Protein AF-A0A1W1IIL0-F1 (afdb_monomer_lite)

Sequence (214 aa):
MEYSEGKLPPSYDVAENELPYQIKLALWQTAFGLQKVDGLSPSEYMVELAYENIEGKKGYDAIYREISDYHLKEHVDANTVEADIVSLRIAELLAEDHFLLSPSTLLGIHRHLFTDVFPEEIPVGKFRTVNITKNEPVLNGETVAVFGIQYLRKLGLHIDYSLFSEHVAFFRNALVLYYYQGEKQDKQYLKMFFENLLLGKQNVLSDEALRMKE

Secondary structure (DSSP, 8-state):
-----PPPPPP------PPPHHHHHHHHHHHHHHHGGGT----HHHHHHHHHHHTTS--HHHHHHHHHHHHHHHT--HHHHHHHHHHHHHHHHHHSS-----HHHHHHHHHHHHTTTS-TTS-TTS--SS-----S-SGGGHHHHHHHHHHHHHTT----SHHHHHHHHHHHHHHHHHHSSSS---THHHHHHHHHHHH-------GGGGSPP-

InterPro domains:
  IPR036597 Fido-like domain superfamily [G3DSA:1.10.3290.10] (60-140)
  IPR036597 Fido-like domain superfamily [SSF140931] (90-207)

Foldseek 3Di:
DDDPDDDDPDDDDPPPPQDALVLLVVQLCVLQVVLVVVPAGADPVLVVVSNCVSVVNDDLVVSVVVVVVVCVPVVDDLRNNLSSQLSSLSSVVSPDPDDDDDLQSVLVSQQSRCPVNDDPQDPRSDDDLFDDDDPDPPVPLVVVLVVVCVVVVVVVDDFDSVLCVVQSVLCVLLVVQQVDDDDDRPCVSVVLSVCCGPVVDDRDRDPVVSNDDD

Radius of gyration: 24.59 Å; chains: 1; bounding box: 48×71×72 Å

Structure (mmCIF, N/CA/C/O backbone):
data_AF-A0A1W1IIL0-F1
#
_entry.id   AF-A0A1W1IIL0-F1
#
loop_
_atom_site.group_PDB
_atom_site.id
_atom_site.type_symbol
_atom_site.label_atom_id
_atom_site.label_alt_id
_atom_site.label_comp_id
_atom_site.label_asym_id
_atom_site.label_entity_id
_atom_site.label_seq_id
_atom_site.pdbx_PDB_ins_code
_atom_site.Cartn_x
_atom_site.Cartn_y
_atom_site.Cartn_z
_atom_site.occupancy
_atom_site.B_iso_or_equiv
_atom_site.auth_seq_id
_atom_site.auth_comp_id
_atom_site.auth_asym_id
_atom_site.auth_atom_id
_atom_site.pdbx_PDB_model_num
ATOM 1 N N . MET A 1 1 ? -3.885 53.528 -35.352 1.00 43.19 1 MET A N 1
ATOM 2 C CA . MET A 1 1 ? -3.168 52.901 -34.226 1.00 43.19 1 MET A CA 1
ATOM 3 C C . MET A 1 1 ? -2.703 51.556 -34.735 1.00 43.19 1 MET A C 1
ATOM 5 O O . MET A 1 1 ? -3.535 50.684 -34.940 1.00 43.19 1 MET A O 1
ATOM 9 N N . GLU A 1 2 ? -1.428 51.457 -35.099 1.00 38.38 2 GLU A N 1
ATOM 10 C CA . GLU A 1 2 ? -0.829 50.208 -35.574 1.00 38.38 2 GLU A CA 1
ATOM 11 C C . GLU A 1 2 ? -0.555 49.305 -34.373 1.00 38.38 2 GLU A C 1
ATOM 13 O O . GLU A 1 2 ? 0.057 49.731 -33.392 1.00 38.38 2 GLU A O 1
ATOM 18 N N . TYR A 1 3 ? -1.059 48.076 -34.432 1.00 40.44 3 TYR A N 1
ATOM 19 C CA . TYR A 1 3 ? -0.762 47.048 -33.446 1.00 40.44 3 TYR A CA 1
ATOM 20 C C . TYR A 1 3 ? 0.657 46.544 -33.710 1.00 40.44 3 TYR A C 1
ATOM 22 O O . TYR A 1 3 ? 0.926 45.971 -34.763 1.00 40.44 3 TYR A O 1
ATOM 30 N N . SER A 1 4 ? 1.564 46.795 -32.765 1.00 51.84 4 SER A N 1
ATOM 31 C CA . SER A 1 4 ? 2.922 46.253 -32.786 1.00 51.84 4 SER A CA 1
ATOM 32 C C . SER A 1 4 ? 2.874 44.728 -32.808 1.00 51.84 4 SER A C 1
ATOM 34 O O . SER A 1 4 ? 2.156 44.135 -31.998 1.00 51.84 4 SER A O 1
ATOM 36 N N . GLU A 1 5 ? 3.653 44.121 -33.702 1.00 50.88 5 GLU A N 1
ATOM 37 C CA . GLU A 1 5 ? 3.835 42.674 -33.829 1.00 50.88 5 GLU A CA 1
ATOM 38 C C . GLU A 1 5 ? 3.987 42.012 -32.452 1.00 50.88 5 GLU A C 1
ATOM 40 O O . GLU A 1 5 ? 4.890 42.326 -31.670 1.00 50.88 5 GLU A O 1
ATOM 45 N N . GLY A 1 6 ? 3.039 41.129 -32.132 1.00 48.72 6 GLY A N 1
ATOM 46 C CA . GLY A 1 6 ? 3.008 40.403 -30.873 1.00 48.72 6 GLY A CA 1
ATOM 47 C C . GLY A 1 6 ? 4.246 39.527 -30.751 1.00 48.72 6 GLY A C 1
ATOM 48 O O . GLY A 1 6 ? 4.433 38.596 -31.532 1.00 48.72 6 GLY A O 1
ATOM 49 N N . LYS A 1 7 ? 5.089 39.809 -29.754 1.00 56.72 7 LYS A N 1
ATOM 50 C CA . LYS A 1 7 ? 6.124 38.869 -29.325 1.00 56.72 7 LYS A CA 1
ATOM 51 C C . LYS A 1 7 ? 5.436 37.553 -28.962 1.00 56.72 7 LYS A C 1
ATOM 53 O O . LYS A 1 7 ? 4.599 37.534 -28.061 1.00 56.72 7 LYS A O 1
ATOM 58 N N . LEU A 1 8 ? 5.777 36.481 -29.676 1.00 51.88 8 LEU A N 1
ATOM 59 C CA . LEU A 1 8 ? 5.387 35.123 -29.305 1.00 51.88 8 LEU A CA 1
ATOM 60 C C . LEU A 1 8 ? 5.784 34.872 -27.837 1.00 51.88 8 LEU A C 1
ATOM 62 O O . LEU A 1 8 ? 6.853 35.337 -27.420 1.00 51.88 8 LEU A O 1
ATOM 66 N N . PRO A 1 9 ? 4.943 34.187 -27.041 1.00 59.69 9 PRO A N 1
ATOM 67 C CA . PRO A 1 9 ? 5.313 33.824 -25.681 1.00 59.69 9 PRO A CA 1
ATOM 68 C C . PRO A 1 9 ? 6.603 32.988 -25.705 1.00 59.69 9 PRO A C 1
ATOM 70 O O . PRO A 1 9 ? 6.833 32.250 -26.668 1.00 59.69 9 PRO A O 1
ATOM 73 N N . PRO A 1 10 ? 7.469 33.118 -24.685 1.00 63.44 10 PRO A N 1
ATOM 74 C CA . PRO A 1 10 ? 8.699 32.342 -24.619 1.00 63.44 10 PRO A CA 1
ATOM 75 C C . PRO A 1 10 ? 8.393 30.840 -24.672 1.00 63.44 10 PRO A C 1
ATOM 77 O O . PRO A 1 10 ? 7.473 30.362 -24.010 1.00 63.44 10 PRO A O 1
ATOM 80 N N . SER A 1 11 ? 9.173 30.115 -25.474 1.00 47.12 11 SER A N 1
ATOM 81 C CA . SER A 1 11 ? 9.193 28.652 -25.462 1.00 47.12 11 SER A CA 1
ATOM 82 C C . SER A 1 11 ? 9.906 28.192 -24.196 1.00 47.12 11 SER A C 1
ATOM 84 O O . SER A 1 11 ? 11.007 28.666 -23.912 1.00 47.12 11 SER A O 1
ATOM 86 N N . TYR A 1 12 ? 9.279 27.294 -23.444 1.00 58.53 12 TYR A N 1
ATOM 87 C CA . TYR A 1 12 ? 9.875 26.663 -22.273 1.00 58.53 12 TYR A CA 1
ATOM 88 C C . TYR A 1 12 ? 10.171 25.208 -22.612 1.00 58.53 12 TYR A C 1
ATOM 90 O O . TYR A 1 12 ? 9.249 24.449 -22.905 1.00 58.53 12 TYR A O 1
ATOM 98 N N . ASP A 1 13 ? 11.441 24.827 -22.540 1.00 45.03 13 ASP A N 1
ATOM 99 C CA . ASP A 1 13 ? 11.825 23.422 -22.546 1.00 45.03 13 ASP A CA 1
ATOM 100 C C . ASP A 1 13 ? 11.613 22.883 -21.128 1.00 45.03 13 ASP A C 1
ATOM 102 O O . ASP A 1 13 ? 12.311 23.270 -20.186 1.00 45.03 13 ASP A O 1
ATOM 106 N N . VAL A 1 14 ? 10.605 22.026 -20.951 1.00 46.97 14 VAL A N 1
ATOM 107 C CA . VAL A 1 14 ? 10.472 21.234 -19.727 1.00 46.97 14 VAL A CA 1
ATOM 108 C C . VAL A 1 14 ? 11.560 20.174 -19.803 1.00 46.97 14 VAL A C 1
ATOM 110 O O . VAL A 1 14 ? 11.457 19.235 -20.587 1.00 46.97 14 VAL A O 1
ATOM 113 N N . ALA A 1 15 ? 12.633 20.346 -19.035 1.00 44.31 15 ALA A N 1
ATOM 114 C CA . ALA A 1 15 ? 13.590 19.271 -18.843 1.00 44.31 15 ALA A CA 1
ATOM 115 C C . ALA A 1 15 ? 12.845 18.106 -18.176 1.00 44.31 15 ALA A C 1
ATOM 117 O O . ALA A 1 15 ? 12.430 18.225 -17.022 1.00 44.31 15 ALA A O 1
ATOM 118 N N . GLU A 1 16 ? 12.658 16.996 -18.893 1.00 50.59 16 GLU A N 1
ATOM 119 C CA . GLU A 1 16 ? 12.421 15.697 -18.264 1.00 50.59 16 GLU A CA 1
ATOM 120 C C . GLU A 1 16 ? 13.664 15.398 -17.423 1.00 50.59 16 GLU A C 1
ATOM 122 O O . GLU A 1 16 ? 14.662 14.863 -17.904 1.00 50.59 16 GLU A O 1
ATOM 127 N N . ASN A 1 17 ? 13.662 15.850 -16.169 1.00 56.44 17 ASN A N 1
ATOM 128 C CA . ASN A 1 17 ? 14.699 15.491 -15.218 1.00 56.44 17 ASN A CA 1
ATOM 129 C C . ASN A 1 17 ? 14.495 14.018 -14.871 1.00 56.44 17 ASN A C 1
ATOM 131 O O . ASN A 1 17 ? 13.803 13.679 -13.913 1.00 56.44 17 ASN A O 1
ATOM 135 N N . GLU A 1 18 ? 15.082 13.131 -15.670 1.00 73.75 18 GLU A N 1
ATOM 136 C CA . GLU A 1 18 ? 15.181 11.731 -15.295 1.00 73.75 18 GLU A CA 1
ATOM 137 C C . GLU A 1 18 ? 15.910 11.608 -13.953 1.00 73.75 18 GLU A C 1
ATOM 139 O O . GLU A 1 18 ? 17.022 12.114 -13.768 1.00 73.75 18 GLU A O 1
ATOM 144 N N . LEU A 1 19 ? 15.277 10.911 -13.007 1.00 84.75 19 LEU A N 1
ATOM 145 C CA . LEU A 1 19 ? 15.870 10.657 -11.701 1.00 84.75 19 LEU A CA 1
ATOM 146 C C . LEU A 1 19 ? 17.212 9.912 -11.852 1.00 84.75 19 LEU A C 1
ATOM 148 O O . LEU A 1 19 ? 17.313 8.979 -12.655 1.00 84.75 19 LEU A O 1
ATOM 152 N N . PRO A 1 20 ? 18.241 10.249 -11.053 1.00 91.06 20 PRO A N 1
ATOM 153 C CA . PRO A 1 20 ? 19.511 9.533 -11.081 1.00 91.06 20 PRO A CA 1
ATOM 154 C C . PRO A 1 20 ? 19.347 8.038 -10.776 1.00 91.06 20 PRO A C 1
ATOM 156 O O . PRO A 1 20 ? 18.515 7.657 -9.951 1.00 91.06 20 PRO A O 1
ATOM 159 N N . TYR A 1 21 ? 20.224 7.201 -11.342 1.00 93.44 21 TYR A N 1
ATOM 160 C CA . TYR A 1 21 ? 20.245 5.741 -11.137 1.00 93.44 21 TYR A CA 1
ATOM 161 C C . TYR A 1 21 ? 20.082 5.334 -9.663 1.00 93.44 21 TYR A C 1
ATOM 163 O O . TYR A 1 21 ? 19.265 4.482 -9.332 1.00 93.44 21 TYR A O 1
ATOM 171 N N . GLN A 1 22 ? 20.842 5.962 -8.756 1.00 91.12 22 GLN A N 1
ATOM 172 C CA . GLN A 1 22 ? 20.814 5.622 -7.327 1.00 91.12 22 GLN A CA 1
ATOM 173 C C . GLN A 1 22 ? 19.466 5.941 -6.671 1.00 91.12 22 GLN A C 1
ATOM 175 O O . GLN A 1 22 ? 19.048 5.228 -5.762 1.00 91.12 22 GLN A O 1
ATOM 180 N N . ILE A 1 23 ? 18.775 6.981 -7.148 1.00 89.88 23 ILE A N 1
ATOM 181 C CA . ILE A 1 23 ? 17.431 7.317 -6.679 1.00 89.88 23 ILE A CA 1
ATOM 182 C C . ILE A 1 23 ? 16.452 6.261 -7.180 1.00 89.88 23 ILE A C 1
ATOM 184 O O . ILE A 1 23 ? 15.803 5.629 -6.355 1.00 89.88 23 ILE A O 1
ATOM 188 N N . LYS A 1 24 ? 16.424 5.975 -8.489 1.00 93.44 24 LYS A N 1
ATOM 189 C CA . LYS A 1 24 ? 15.558 4.927 -9.062 1.00 93.44 24 LYS A CA 1
ATOM 190 C C . LYS A 1 24 ? 15.770 3.570 -8.373 1.00 93.44 24 LYS A C 1
ATOM 192 O O . LYS A 1 24 ? 14.802 2.907 -8.014 1.00 93.44 24 LYS A O 1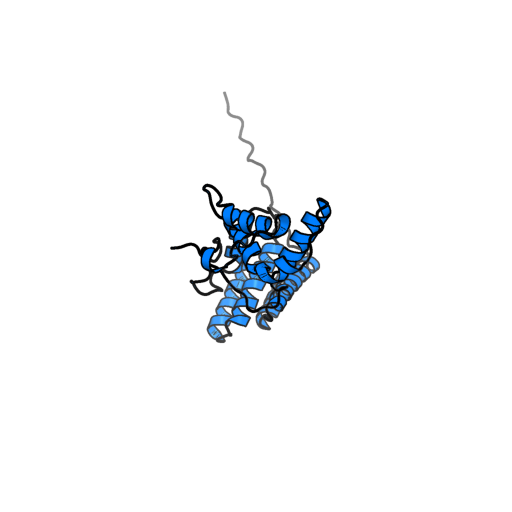
ATOM 197 N N . LEU A 1 25 ? 17.023 3.186 -8.109 1.00 92.19 25 LEU A N 1
ATOM 198 C CA . LEU A 1 25 ? 17.354 1.962 -7.373 1.00 92.19 25 LEU A CA 1
ATOM 199 C C . LEU A 1 25 ? 16.731 1.950 -5.970 1.00 92.19 25 LEU A C 1
ATOM 201 O O . LEU A 1 25 ? 16.130 0.951 -5.579 1.00 92.19 25 LEU A O 1
ATOM 205 N N . ALA A 1 26 ? 16.845 3.052 -5.225 1.00 88.06 26 ALA A N 1
ATOM 206 C CA . ALA A 1 26 ? 16.255 3.170 -3.895 1.00 88.06 26 ALA A CA 1
ATOM 207 C C . ALA A 1 26 ? 14.718 3.101 -3.931 1.00 88.06 26 ALA A C 1
ATOM 209 O O . ALA A 1 26 ? 14.118 2.474 -3.054 1.00 88.06 26 ALA A O 1
ATOM 210 N N . LEU A 1 27 ? 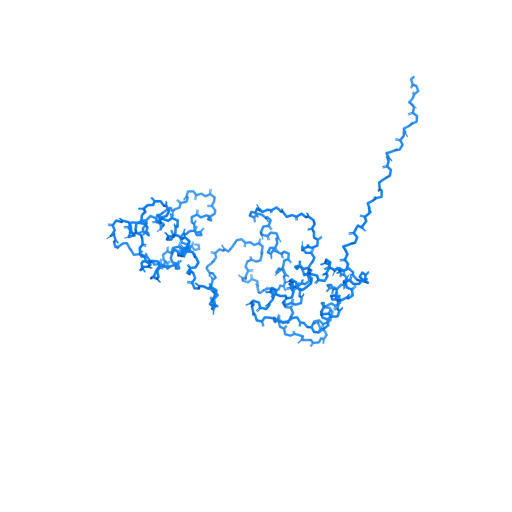14.080 3.690 -4.951 1.00 93.12 27 LEU A N 1
ATOM 211 C CA . LEU A 1 27 ? 12.627 3.626 -5.137 1.00 93.12 27 LEU A CA 1
ATOM 212 C C . LEU A 1 27 ? 12.152 2.182 -5.333 1.00 93.12 27 LEU A C 1
ATOM 214 O O . LEU A 1 27 ? 11.283 1.716 -4.598 1.00 93.12 27 LEU A O 1
ATOM 218 N N . TRP A 1 28 ? 12.781 1.442 -6.248 1.00 97.25 28 TRP A N 1
ATOM 219 C CA . TRP A 1 28 ? 12.452 0.039 -6.510 1.00 97.25 28 TRP A CA 1
ATOM 220 C C . TRP A 1 28 ? 12.736 -0.878 -5.320 1.00 97.25 28 TRP A C 1
ATOM 222 O O . TRP A 1 28 ? 11.912 -1.723 -4.976 1.00 97.25 28 TRP A O 1
ATOM 232 N N . GLN A 1 29 ? 13.862 -0.686 -4.629 1.00 92.69 29 GLN A N 1
ATOM 233 C CA . GLN A 1 29 ? 14.163 -1.436 -3.406 1.00 92.69 29 GLN A CA 1
ATOM 234 C C . GLN A 1 29 ? 13.127 -1.184 -2.309 1.00 92.69 29 GLN A C 1
ATOM 236 O O . GLN A 1 29 ? 12.743 -2.118 -1.604 1.00 92.69 29 GLN A O 1
ATOM 241 N N . THR A 1 30 ? 12.657 0.058 -2.181 1.00 86.81 30 THR A N 1
ATOM 242 C CA . THR A 1 30 ? 11.588 0.417 -1.243 1.00 86.81 30 THR A CA 1
ATOM 243 C C . THR A 1 30 ? 10.280 -0.263 -1.637 1.00 86.81 30 THR A C 1
ATOM 245 O O . THR A 1 30 ? 9.652 -0.901 -0.794 1.00 86.81 30 THR A O 1
ATOM 248 N N . ALA A 1 31 ? 9.905 -0.196 -2.915 1.00 93.00 31 ALA A N 1
ATOM 249 C CA . ALA A 1 31 ? 8.693 -0.812 -3.440 1.00 93.00 31 ALA A CA 1
ATOM 250 C C . ALA A 1 31 ? 8.643 -2.328 -3.193 1.00 93.00 31 ALA A C 1
ATOM 252 O O . ALA A 1 31 ? 7.681 -2.824 -2.605 1.00 93.00 31 ALA A O 1
ATOM 253 N N . PHE A 1 32 ? 9.718 -3.044 -3.539 1.00 94.00 32 PHE A N 1
ATOM 254 C CA . PHE A 1 32 ? 9.853 -4.480 -3.284 1.00 94.00 32 PHE A CA 1
ATOM 255 C C . PHE A 1 32 ? 9.930 -4.807 -1.790 1.00 94.00 32 PHE A C 1
ATOM 257 O O . PHE A 1 32 ? 9.394 -5.817 -1.337 1.00 94.00 32 PHE A O 1
ATOM 264 N N . GLY A 1 33 ? 10.600 -3.964 -1.002 1.00 85.06 33 GLY A N 1
ATOM 265 C CA . GLY A 1 33 ? 10.704 -4.128 0.444 1.00 85.06 33 GLY A CA 1
ATOM 266 C C . GLY A 1 33 ? 9.350 -4.050 1.147 1.00 85.06 33 GLY A C 1
ATOM 267 O O . GLY A 1 33 ? 9.111 -4.822 2.073 1.00 85.06 33 GLY A O 1
ATOM 268 N N . LEU A 1 34 ? 8.455 -3.172 0.684 1.00 85.19 34 LEU A N 1
ATOM 269 C CA . LEU A 1 34 ? 7.111 -3.024 1.244 1.00 85.19 34 LEU A CA 1
ATOM 270 C C . LEU A 1 34 ? 6.234 -4.263 1.016 1.00 85.19 34 LEU A C 1
ATOM 272 O O . LEU A 1 34 ? 5.459 -4.597 1.904 1.00 85.19 34 LEU A O 1
ATOM 276 N N . GLN A 1 35 ? 6.419 -5.006 -0.081 1.00 89.19 35 GLN A N 1
ATOM 277 C CA . GLN A 1 35 ? 5.659 -6.244 -0.333 1.00 89.19 35 GLN A CA 1
ATOM 278 C C . GLN A 1 35 ? 5.986 -7.354 0.674 1.00 89.19 35 GLN A C 1
ATOM 280 O O . GLN A 1 35 ? 5.131 -8.153 1.051 1.00 89.19 35 GLN A O 1
ATOM 285 N N . LYS A 1 36 ? 7.226 -7.376 1.178 1.00 83.81 36 LYS A N 1
ATOM 286 C CA . LYS A 1 36 ? 7.677 -8.384 2.151 1.00 83.81 36 LYS A CA 1
ATOM 287 C C . LYS A 1 36 ? 6.939 -8.298 3.485 1.00 83.81 36 LYS A C 1
ATOM 289 O O . LYS A 1 36 ? 6.952 -9.277 4.227 1.00 83.81 36 LYS A O 1
ATOM 294 N N . VAL A 1 37 ? 6.317 -7.156 3.795 1.00 75.38 37 VAL A N 1
ATOM 295 C CA . VAL A 1 37 ? 5.480 -6.983 4.995 1.00 75.38 37 VAL A CA 1
ATOM 296 C C . VAL A 1 37 ? 4.312 -7.967 4.981 1.00 75.38 37 VAL A C 1
ATOM 298 O O . VAL A 1 37 ? 3.999 -8.543 6.019 1.00 75.38 37 VAL A O 1
ATOM 301 N N . ASP A 1 38 ? 3.753 -8.223 3.799 1.00 74.75 38 ASP A N 1
ATOM 302 C CA . ASP A 1 38 ? 2.652 -9.160 3.577 1.00 74.75 38 ASP A CA 1
ATOM 303 C C . ASP A 1 38 ? 3.149 -10.565 3.177 1.00 74.75 38 ASP A C 1
ATOM 305 O O . ASP A 1 38 ? 2.375 -11.435 2.787 1.00 74.75 38 ASP A O 1
ATOM 309 N N . GLY A 1 39 ? 4.462 -10.814 3.270 1.00 87.50 39 GLY A N 1
ATOM 310 C CA . GLY A 1 39 ? 5.082 -12.070 2.839 1.00 87.50 39 GLY A CA 1
ATOM 311 C C . GLY A 1 39 ? 5.071 -12.280 1.321 1.00 87.50 39 GLY A C 1
ATOM 312 O O . GLY A 1 39 ? 5.355 -13.385 0.861 1.00 87.50 39 GLY A O 1
ATOM 313 N N . LEU A 1 40 ? 4.764 -11.237 0.548 1.00 92.25 40 LEU A N 1
ATOM 314 C CA . LEU A 1 40 ? 4.697 -11.287 -0.906 1.00 92.25 40 LEU A CA 1
ATOM 315 C C . LEU A 1 40 ? 6.088 -11.101 -1.525 1.00 92.25 40 LEU A C 1
ATOM 317 O O . LEU A 1 40 ? 6.986 -10.487 -0.938 1.00 92.25 40 LEU A O 1
ATOM 321 N N . SER A 1 41 ? 6.283 -11.655 -2.719 1.00 94.44 41 SER A N 1
ATOM 322 C CA . SER A 1 41 ? 7.526 -11.527 -3.483 1.00 94.44 41 SER A CA 1
ATOM 323 C C . SER A 1 41 ? 7.217 -11.278 -4.962 1.00 94.44 41 SER A C 1
ATOM 325 O O . SER A 1 41 ? 6.436 -12.041 -5.538 1.00 94.44 41 SER A O 1
ATOM 327 N N . PRO A 1 42 ? 7.822 -10.240 -5.568 1.00 97.19 42 PRO A N 1
ATOM 328 C CA . PRO A 1 42 ? 7.746 -10.010 -7.007 1.00 97.19 42 PRO A CA 1
ATOM 329 C C . PRO A 1 42 ? 8.343 -11.171 -7.809 1.00 97.19 42 PRO A C 1
ATOM 331 O O . PRO A 1 42 ? 9.196 -11.912 -7.308 1.00 97.19 42 PRO A O 1
ATOM 334 N N . SER A 1 43 ? 7.934 -11.291 -9.068 1.00 97.94 43 SER A N 1
ATOM 335 C CA . SER A 1 43 ? 8.511 -12.222 -10.032 1.00 97.94 43 SER A CA 1
ATOM 336 C C . SER A 1 43 ? 9.940 -11.826 -10.414 1.00 97.94 43 SER A C 1
ATOM 338 O O . SER A 1 43 ? 10.330 -10.657 -10.355 1.00 97.94 43 SER A O 1
ATOM 340 N N . GLU A 1 44 ? 10.737 -12.802 -10.860 1.00 97.81 44 GLU A N 1
ATOM 341 C CA . GLU A 1 44 ? 12.078 -12.528 -11.398 1.00 97.81 44 GLU A CA 1
ATOM 342 C C . GLU A 1 44 ? 12.009 -11.572 -12.598 1.00 97.81 44 GLU A C 1
ATOM 344 O O . GLU A 1 44 ? 12.818 -10.653 -12.704 1.00 97.81 44 GLU A O 1
ATOM 349 N N . TYR A 1 45 ? 10.982 -11.716 -13.441 1.00 98.38 45 TYR A N 1
ATOM 350 C CA . TYR A 1 45 ? 10.774 -10.839 -14.591 1.00 98.38 45 TYR A CA 1
ATOM 351 C C . TYR A 1 45 ? 10.486 -9.389 -14.178 1.00 98.38 45 TYR A C 1
ATOM 353 O O . TYR A 1 45 ? 11.028 -8.454 -14.765 1.00 98.38 45 TYR A O 1
ATOM 361 N N . MET A 1 46 ? 9.715 -9.171 -13.110 1.00 98.50 46 MET A N 1
ATOM 362 C CA . MET A 1 46 ? 9.501 -7.827 -12.577 1.00 98.50 46 MET A CA 1
ATOM 363 C C . MET A 1 46 ? 10.797 -7.189 -12.056 1.00 98.50 46 MET A C 1
ATOM 365 O O . MET A 1 46 ? 11.007 -5.984 -12.213 1.00 98.50 46 MET A O 1
ATOM 369 N N . VAL A 1 47 ? 11.693 -7.986 -11.466 1.00 98.44 47 VAL A N 1
ATOM 370 C CA . VAL A 1 47 ? 13.020 -7.513 -11.042 1.00 98.44 47 VAL A CA 1
ATOM 371 C C . VAL A 1 47 ? 13.856 -7.085 -12.252 1.00 98.44 47 VAL A C 1
ATOM 373 O O . VAL A 1 47 ? 14.496 -6.034 -12.200 1.00 98.44 47 VAL A O 1
ATOM 376 N N . GLU A 1 48 ? 13.823 -7.836 -13.354 1.00 98.50 48 GLU A N 1
ATOM 377 C CA . GLU A 1 48 ? 14.492 -7.457 -14.607 1.00 98.50 48 GLU A CA 1
ATOM 378 C C . GLU A 1 48 ? 13.943 -6.138 -15.171 1.00 98.50 48 GLU A C 1
ATOM 380 O O . GLU A 1 48 ? 14.713 -5.214 -15.446 1.00 98.50 48 GLU A O 1
ATOM 385 N N . LEU A 1 49 ? 12.615 -6.005 -15.259 1.00 98.56 49 LEU A N 1
ATOM 386 C CA . LEU A 1 49 ? 11.954 -4.783 -15.726 1.00 98.56 49 LEU A CA 1
ATOM 387 C C . LEU A 1 49 ? 12.292 -3.568 -14.846 1.00 98.56 49 LEU A C 1
ATOM 389 O O . LEU A 1 49 ? 12.500 -2.465 -15.358 1.00 98.56 49 LEU A O 1
ATOM 393 N N . ALA A 1 50 ? 12.409 -3.757 -13.529 1.00 98.19 50 ALA A N 1
ATOM 394 C CA . ALA A 1 50 ? 12.852 -2.708 -12.617 1.00 98.19 50 ALA A CA 1
ATOM 395 C C . ALA A 1 50 ? 14.284 -2.244 -12.925 1.00 98.19 50 ALA A C 1
ATOM 397 O O . ALA A 1 50 ? 14.537 -1.040 -12.961 1.00 98.19 50 ALA A O 1
ATOM 398 N N . TYR A 1 51 ? 15.219 -3.156 -13.213 1.00 98.31 51 TYR A N 1
ATOM 399 C CA . TYR A 1 51 ? 16.574 -2.771 -13.629 1.00 98.31 51 TYR A CA 1
ATOM 400 C C . TYR A 1 51 ? 16.581 -1.996 -14.948 1.00 98.31 51 TYR A C 1
ATOM 402 O O . TYR A 1 51 ? 17.287 -0.993 -15.058 1.00 98.31 51 TYR A O 1
ATOM 410 N N . GLU A 1 52 ? 15.746 -2.374 -15.914 1.00 97.94 52 GLU A N 1
ATOM 411 C CA . GLU A 1 52 ? 15.603 -1.614 -17.159 1.00 97.94 52 GLU A CA 1
ATOM 412 C C . GLU A 1 52 ? 15.046 -0.200 -16.922 1.00 97.94 52 GLU A C 1
ATOM 414 O O . GLU A 1 52 ? 15.481 0.749 -17.579 1.00 97.94 52 GLU A O 1
ATOM 419 N N . ASN A 1 53 ? 14.146 -0.013 -15.951 1.00 97.44 53 ASN A N 1
ATOM 420 C CA . ASN A 1 53 ? 13.713 1.323 -15.532 1.00 97.44 53 ASN A CA 1
ATOM 421 C C . ASN A 1 53 ? 14.835 2.132 -14.877 1.00 97.44 53 ASN A C 1
ATOM 423 O O . ASN A 1 53 ? 15.037 3.304 -15.213 1.00 97.44 53 ASN A O 1
ATOM 427 N N . ILE A 1 54 ? 15.577 1.508 -13.960 1.00 96.75 54 ILE A N 1
ATOM 428 C CA . ILE A 1 54 ? 16.691 2.132 -13.235 1.00 96.75 54 ILE A CA 1
ATOM 429 C C . ILE A 1 54 ? 17.766 2.621 -14.220 1.00 96.75 54 ILE A C 1
ATOM 431 O O . ILE A 1 54 ? 18.327 3.703 -14.040 1.00 96.75 54 ILE A O 1
ATOM 435 N N . GLU A 1 55 ? 18.006 1.866 -15.290 1.00 96.25 55 GLU A N 1
ATOM 436 C CA . GLU A 1 55 ? 18.933 2.209 -16.373 1.00 96.25 55 GLU A CA 1
ATOM 437 C C . GLU A 1 55 ? 18.369 3.220 -17.390 1.00 96.25 55 GLU A C 1
ATOM 439 O O . GLU A 1 55 ? 19.084 3.611 -18.310 1.00 96.25 55 GLU A O 1
ATOM 444 N N . GLY A 1 56 ? 17.110 3.649 -17.247 1.00 93.94 56 GLY A N 1
ATOM 445 C CA . GLY A 1 56 ? 16.453 4.586 -18.169 1.00 93.94 56 GLY A CA 1
ATOM 446 C C . GLY A 1 56 ? 16.035 3.963 -19.505 1.00 93.94 56 GLY A C 1
ATOM 447 O O . GLY A 1 56 ? 15.708 4.675 -20.447 1.00 93.94 56 GLY A O 1
ATOM 448 N N . LYS A 1 57 ? 16.032 2.630 -19.619 1.00 95.81 57 LYS A N 1
ATOM 449 C CA . LYS A 1 57 ? 15.630 1.918 -20.843 1.00 95.81 57 LYS A CA 1
ATOM 450 C C . LYS A 1 57 ? 14.113 1.824 -20.996 1.00 95.81 57 LYS A C 1
ATOM 452 O O . LYS A 1 57 ? 13.627 1.717 -22.120 1.00 95.81 57 LYS A O 1
ATOM 457 N N . LYS A 1 58 ? 13.370 1.837 -19.882 1.00 94.69 58 LYS A N 1
ATOM 458 C CA . LYS A 1 58 ? 11.905 1.706 -19.866 1.00 94.69 58 LYS A CA 1
ATOM 459 C C . LYS A 1 58 ? 11.232 2.648 -18.875 1.00 94.69 58 LYS A C 1
ATOM 461 O O . LYS A 1 58 ? 11.658 2.780 -17.731 1.00 94.69 58 LYS A O 1
ATOM 466 N N . GLY A 1 59 ? 10.126 3.250 -19.305 1.00 95.62 59 GLY A N 1
ATOM 467 C CA . GLY A 1 59 ? 9.193 3.956 -18.424 1.00 95.62 59 GLY A CA 1
ATOM 468 C C . GLY A 1 59 ? 8.192 3.007 -17.756 1.00 95.62 59 GLY A C 1
ATOM 469 O O . GLY A 1 59 ? 8.011 1.871 -18.202 1.00 95.62 59 GLY A O 1
ATOM 470 N N . TYR A 1 60 ? 7.508 3.491 -16.718 1.00 96.19 60 TYR A N 1
ATOM 471 C CA . TYR A 1 60 ? 6.534 2.712 -15.944 1.00 96.19 60 TYR A CA 1
ATOM 472 C C . TYR A 1 60 ? 5.388 2.153 -16.805 1.00 96.19 60 TYR A C 1
ATOM 474 O O . TYR A 1 60 ? 5.066 0.972 -16.694 1.00 96.19 60 TYR A O 1
ATOM 482 N N . ASP A 1 61 ? 4.868 2.933 -17.758 1.00 96.12 61 ASP A N 1
ATOM 483 C CA . ASP A 1 61 ? 3.829 2.489 -18.702 1.00 96.12 61 ASP A CA 1
ATOM 484 C C . ASP A 1 61 ? 4.244 1.287 -19.563 1.00 96.12 61 ASP A C 1
ATOM 486 O O . ASP A 1 61 ? 3.424 0.430 -19.899 1.00 96.12 61 ASP A O 1
ATOM 490 N N . ALA A 1 62 ? 5.512 1.242 -19.985 1.00 97.31 62 ALA A N 1
ATOM 491 C CA . ALA A 1 62 ? 6.027 0.131 -20.783 1.00 97.31 62 ALA A CA 1
ATOM 492 C C . ALA A 1 62 ? 6.121 -1.137 -19.935 1.00 97.31 62 ALA A C 1
ATOM 494 O O . ALA A 1 62 ? 5.677 -2.199 -20.366 1.00 97.31 62 ALA A O 1
ATOM 495 N N . ILE A 1 63 ? 6.608 -0.989 -18.704 1.00 98.19 63 ILE A N 1
ATOM 496 C CA . ILE A 1 63 ? 6.704 -2.074 -17.731 1.00 98.19 63 ILE A CA 1
ATOM 497 C C . ILE A 1 63 ? 5.323 -2.620 -17.391 1.00 98.19 63 ILE A C 1
ATOM 499 O O . ILE A 1 63 ? 5.148 -3.832 -17.413 1.00 98.19 63 ILE A O 1
ATOM 503 N N . TYR A 1 64 ? 4.330 -1.754 -17.166 1.00 97.56 64 TYR A N 1
ATOM 504 C CA . TYR A 1 64 ? 2.954 -2.173 -16.893 1.00 97.56 64 TYR A CA 1
ATOM 505 C C . TYR A 1 64 ? 2.392 -3.074 -17.999 1.00 97.56 64 TYR A C 1
ATOM 507 O O . TYR A 1 64 ? 1.794 -4.111 -17.714 1.00 97.56 64 TYR A O 1
ATOM 515 N N . ARG A 1 65 ? 2.600 -2.707 -19.269 1.00 97.50 65 ARG A N 1
ATOM 516 C CA . ARG A 1 65 ? 2.142 -3.521 -20.405 1.00 97.50 65 ARG A CA 1
ATOM 517 C C . ARG A 1 65 ? 2.840 -4.876 -20.448 1.00 97.50 65 ARG A C 1
ATOM 519 O O . ARG A 1 65 ? 2.175 -5.896 -20.579 1.00 97.50 65 ARG A O 1
ATOM 526 N N . GLU A 1 66 ? 4.162 -4.885 -20.315 1.00 98.12 66 GLU A N 1
ATOM 527 C CA . GLU A 1 66 ? 4.951 -6.116 -20.396 1.00 98.12 66 GLU A CA 1
ATOM 528 C C . GLU A 1 66 ? 4.669 -7.075 -19.242 1.00 98.12 66 GLU A C 1
ATOM 530 O O . GLU A 1 66 ? 4.494 -8.272 -19.474 1.00 98.12 66 GLU A O 1
ATOM 535 N N . ILE A 1 67 ? 4.560 -6.559 -18.016 1.00 97.69 67 ILE A N 1
ATOM 536 C CA . ILE A 1 67 ? 4.268 -7.395 -16.854 1.00 97.69 67 ILE A CA 1
ATOM 537 C C . ILE A 1 67 ? 2.839 -7.951 -16.915 1.00 97.69 67 ILE A C 1
ATOM 539 O O . ILE A 1 67 ? 2.631 -9.124 -16.620 1.00 97.69 67 ILE A O 1
ATOM 543 N N . SER A 1 68 ? 1.876 -7.164 -17.409 1.00 95.25 68 SER A N 1
ATOM 544 C CA . SER A 1 68 ? 0.498 -7.629 -17.620 1.00 95.25 68 SER A CA 1
ATOM 545 C C . SER A 1 68 ? 0.428 -8.732 -18.682 1.00 95.25 68 SER A C 1
ATOM 547 O O . SER A 1 68 ? -0.231 -9.753 -18.484 1.00 95.25 68 SER A O 1
ATOM 549 N N . ASP A 1 69 ? 1.144 -8.567 -19.799 1.00 96.44 69 ASP A N 1
ATOM 550 C CA . ASP A 1 69 ? 1.247 -9.590 -20.844 1.00 96.44 69 ASP A CA 1
ATOM 551 C C . ASP A 1 69 ? 1.900 -10.877 -20.322 1.00 96.44 69 ASP A C 1
ATOM 553 O O . ASP A 1 69 ? 1.501 -11.978 -20.711 1.00 96.44 69 ASP A O 1
ATOM 557 N N . TYR A 1 70 ? 2.908 -10.749 -19.459 1.00 97.00 70 TYR A N 1
ATOM 558 C CA . TYR A 1 70 ? 3.566 -11.869 -18.793 1.00 97.00 70 TYR A CA 1
ATOM 559 C C . TYR A 1 70 ? 2.607 -12.618 -17.862 1.00 97.00 70 TYR A C 1
ATOM 561 O O . TYR A 1 70 ? 2.480 -13.838 -17.981 1.00 97.00 70 TYR A O 1
ATOM 569 N N . HIS A 1 71 ? 1.861 -11.908 -17.009 1.00 95.44 71 HIS A N 1
ATOM 570 C CA . HIS A 1 71 ? 0.878 -12.511 -16.100 1.00 95.44 71 HIS A CA 1
ATOM 571 C C . HIS A 1 71 ? -0.189 -13.318 -16.850 1.00 95.44 71 HIS A C 1
ATOM 573 O O . HIS A 1 71 ? -0.551 -14.414 -16.419 1.00 95.44 71 HIS A O 1
ATOM 579 N N . LEU A 1 72 ? -0.650 -12.819 -18.004 1.00 91.81 72 LEU A N 1
ATOM 580 C CA . LEU A 1 72 ? -1.627 -13.509 -18.852 1.00 91.81 72 LEU A CA 1
ATOM 581 C C . LEU A 1 72 ? -1.073 -14.783 -19.508 1.00 91.81 72 LEU A C 1
ATOM 583 O O . LEU A 1 72 ? -1.824 -15.741 -19.692 1.00 91.81 72 LEU A O 1
ATOM 587 N N . LYS A 1 73 ? 0.208 -14.793 -19.893 1.00 94.44 73 LYS A N 1
ATOM 588 C CA . LYS A 1 73 ? 0.842 -15.918 -20.603 1.00 94.44 73 LYS A CA 1
ATOM 589 C C . LYS A 1 73 ? 1.288 -17.031 -19.663 1.00 94.44 73 LYS A C 1
ATOM 591 O O . LYS A 1 73 ? 1.082 -18.200 -19.970 1.00 94.44 73 LYS A O 1
ATOM 596 N N . GLU A 1 74 ? 1.889 -16.662 -18.538 1.00 91.25 74 GLU A N 1
ATOM 597 C CA . GLU A 1 74 ? 2.575 -17.602 -17.646 1.00 91.25 74 GLU A CA 1
ATOM 598 C C . GLU A 1 74 ? 1.693 -18.091 -16.486 1.00 91.25 74 GLU A C 1
ATOM 600 O O . GLU A 1 74 ? 2.138 -18.906 -15.682 1.00 91.25 74 GLU A O 1
ATOM 605 N N . HIS A 1 75 ? 0.434 -17.634 -16.403 1.00 85.88 75 HIS A N 1
ATOM 606 C CA . HIS A 1 75 ? -0.518 -18.016 -15.350 1.00 85.88 75 HIS A CA 1
ATOM 607 C C . HIS A 1 75 ? 0.056 -17.856 -13.931 1.00 85.88 75 HIS A C 1
ATOM 609 O O . HIS A 1 75 ? -0.070 -18.741 -13.082 1.00 85.88 75 HIS A O 1
ATOM 615 N N . VAL A 1 76 ? 0.697 -16.711 -13.696 1.00 91.94 76 VAL A N 1
ATOM 616 C CA . VAL A 1 76 ? 1.308 -16.339 -12.415 1.00 91.94 76 VAL A CA 1
ATOM 617 C C . VAL A 1 76 ? 0.244 -16.289 -11.315 1.00 91.94 76 VAL A C 1
ATOM 619 O O . VAL A 1 76 ? -0.898 -15.893 -11.558 1.00 91.94 76 VAL A O 1
ATOM 622 N N . ASP A 1 77 ? 0.597 -16.711 -10.101 1.00 92.94 77 ASP A N 1
ATOM 623 C CA . ASP A 1 77 ? -0.339 -16.701 -8.983 1.00 92.94 77 ASP A CA 1
ATOM 624 C C . ASP A 1 77 ? -0.675 -15.275 -8.516 1.00 92.94 77 ASP A C 1
ATOM 626 O O . ASP A 1 77 ? 0.096 -14.331 -8.688 1.00 92.94 77 ASP A O 1
ATOM 630 N N . ALA A 1 78 ? -1.844 -15.129 -7.891 1.00 92.00 78 ALA A N 1
ATOM 631 C CA . ALA A 1 78 ? -2.383 -13.827 -7.508 1.00 92.00 78 ALA A CA 1
ATOM 632 C C . ALA A 1 78 ? -1.471 -13.034 -6.554 1.00 92.00 78 ALA A C 1
ATOM 634 O O . ALA A 1 78 ? -1.422 -11.811 -6.654 1.00 92.00 78 ALA A O 1
ATOM 635 N N . ASN A 1 79 ? -0.722 -13.707 -5.672 1.00 94.00 79 ASN A N 1
ATOM 636 C CA . ASN A 1 79 ? 0.156 -13.038 -4.712 1.00 94.00 79 ASN A CA 1
ATOM 637 C C . ASN A 1 79 ? 1.371 -12.417 -5.411 1.00 94.00 79 ASN A C 1
ATOM 639 O O . ASN A 1 79 ? 1.781 -11.305 -5.076 1.00 94.00 79 ASN A O 1
ATOM 643 N N . THR A 1 80 ? 1.945 -13.113 -6.393 1.00 95.88 80 THR A N 1
ATOM 644 C CA . THR A 1 80 ? 3.031 -12.558 -7.209 1.00 95.88 80 THR A CA 1
ATOM 645 C C . THR A 1 80 ? 2.526 -11.471 -8.158 1.00 95.88 80 THR A C 1
ATOM 647 O O . THR A 1 80 ? 3.190 -10.445 -8.293 1.00 95.88 80 THR A O 1
ATOM 650 N N . VAL A 1 81 ? 1.331 -11.624 -8.744 1.00 95.75 81 VAL A N 1
ATOM 651 C CA . VAL A 1 81 ? 0.694 -10.561 -9.548 1.00 95.75 81 VAL A CA 1
ATOM 652 C C . VAL A 1 81 ? 0.502 -9.287 -8.720 1.00 95.75 81 VAL A C 1
ATOM 654 O O . VAL A 1 81 ? 0.871 -8.200 -9.168 1.00 95.75 81 VAL A O 1
ATOM 657 N N . GLU A 1 82 ? -0.022 -9.411 -7.498 1.00 95.31 82 GLU A N 1
ATOM 658 C CA . GLU A 1 82 ? -0.151 -8.297 -6.557 1.00 95.31 82 GLU A CA 1
ATOM 659 C C . GLU A 1 82 ? 1.210 -7.652 -6.278 1.00 95.31 82 GLU A C 1
ATOM 661 O O . GLU A 1 82 ? 1.363 -6.443 -6.462 1.00 95.31 82 GLU A O 1
ATOM 666 N N . ALA A 1 83 ? 2.213 -8.452 -5.903 1.00 97.00 83 ALA A N 1
ATOM 667 C CA . ALA A 1 83 ? 3.544 -7.947 -5.588 1.00 97.00 83 ALA A CA 1
ATOM 668 C C . ALA A 1 83 ? 4.160 -7.165 -6.754 1.00 97.00 83 ALA A C 1
ATOM 670 O O . ALA A 1 83 ? 4.752 -6.108 -6.533 1.00 97.00 83 ALA A O 1
ATOM 671 N N . ASP A 1 84 ? 4.010 -7.650 -7.985 1.00 98.12 84 ASP A N 1
ATOM 672 C CA . ASP A 1 84 ? 4.548 -7.013 -9.184 1.00 98.12 84 ASP A CA 1
ATOM 673 C C . ASP A 1 84 ? 3.877 -5.661 -9.457 1.00 98.12 84 ASP A C 1
ATOM 675 O O . ASP A 1 84 ? 4.545 -4.624 -9.548 1.00 98.12 84 ASP A O 1
ATOM 679 N N . ILE A 1 85 ? 2.544 -5.660 -9.537 1.00 97.94 85 ILE A N 1
ATOM 680 C CA . ILE A 1 85 ? 1.748 -4.480 -9.887 1.00 97.94 85 ILE A CA 1
ATOM 681 C C . ILE A 1 85 ? 1.841 -3.406 -8.804 1.00 97.94 85 ILE A C 1
ATOM 683 O O . ILE A 1 85 ? 2.041 -2.226 -9.110 1.00 97.94 85 ILE A O 1
ATOM 687 N N . VAL A 1 86 ? 1.727 -3.794 -7.533 1.00 97.06 86 VAL A N 1
ATOM 688 C CA . VAL A 1 86 ? 1.806 -2.852 -6.414 1.00 97.06 86 VAL A CA 1
ATOM 689 C C . VAL A 1 86 ? 3.222 -2.285 -6.302 1.00 97.06 86 VAL A C 1
ATOM 691 O O . VAL A 1 86 ? 3.367 -1.082 -6.085 1.00 97.06 86 VAL A O 1
ATOM 694 N N . SER A 1 87 ? 4.273 -3.086 -6.527 1.00 97.81 87 SER A N 1
ATOM 695 C CA . SER A 1 87 ? 5.651 -2.571 -6.524 1.00 97.81 87 SER A CA 1
ATOM 696 C C . SER A 1 87 ? 5.882 -1.542 -7.626 1.00 97.81 87 SER A C 1
ATOM 698 O O . SER A 1 87 ? 6.445 -0.481 -7.361 1.00 97.81 87 SER A O 1
ATOM 700 N N . LEU A 1 88 ? 5.407 -1.817 -8.844 1.00 98.25 88 LEU A N 1
ATOM 701 C CA . LEU A 1 88 ? 5.475 -0.870 -9.955 1.00 98.25 88 LEU A CA 1
ATOM 702 C C . LEU A 1 88 ? 4.828 0.472 -9.592 1.00 98.25 88 LEU A C 1
ATOM 704 O O . LEU A 1 88 ? 5.451 1.523 -9.731 1.00 98.25 88 LEU A O 1
ATOM 708 N N . ARG A 1 89 ? 3.605 0.430 -9.061 1.00 97.19 89 ARG A N 1
ATOM 709 C CA . ARG A 1 89 ? 2.839 1.631 -8.702 1.00 97.19 89 ARG A CA 1
ATOM 710 C C . ARG A 1 89 ? 3.439 2.390 -7.520 1.00 97.19 89 ARG A C 1
ATOM 712 O O . ARG A 1 89 ? 3.349 3.613 -7.488 1.00 97.19 89 ARG A O 1
ATOM 719 N N . ILE A 1 90 ? 4.066 1.702 -6.561 1.00 93.69 90 ILE A N 1
ATOM 720 C CA . ILE A 1 90 ? 4.822 2.356 -5.482 1.00 93.69 90 ILE A CA 1
ATOM 721 C C . ILE A 1 90 ? 6.055 3.061 -6.048 1.00 93.69 90 ILE A C 1
ATOM 723 O O . ILE A 1 90 ? 6.299 4.208 -5.686 1.00 93.69 90 ILE A O 1
ATOM 727 N N . ALA A 1 91 ? 6.835 2.403 -6.911 1.00 94.25 91 ALA A N 1
ATOM 728 C CA . ALA A 1 91 ? 8.029 3.007 -7.499 1.00 94.25 91 ALA A CA 1
ATOM 729 C C . ALA A 1 91 ? 7.678 4.260 -8.317 1.00 94.25 91 ALA A C 1
ATOM 731 O O . ALA A 1 91 ? 8.331 5.291 -8.163 1.00 94.25 91 ALA A O 1
ATOM 732 N N . GLU A 1 92 ? 6.605 4.190 -9.107 1.00 94.75 92 GLU A N 1
ATOM 733 C CA . GLU A 1 92 ? 6.041 5.326 -9.838 1.0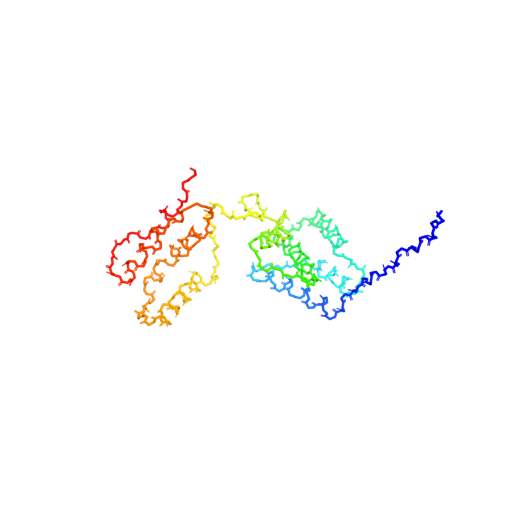0 94.75 92 GLU A CA 1
ATOM 734 C C . GLU A 1 92 ? 5.607 6.457 -8.898 1.00 94.75 92 GLU A C 1
ATOM 736 O O . GLU A 1 92 ? 6.064 7.586 -9.050 1.00 94.75 92 GLU A O 1
ATOM 741 N N . LEU A 1 93 ? 4.810 6.150 -7.870 1.00 91.44 93 LEU A N 1
ATOM 742 C CA . LEU A 1 93 ? 4.324 7.145 -6.912 1.00 91.44 93 LEU A CA 1
ATOM 743 C C . LEU A 1 93 ? 5.466 7.833 -6.150 1.00 91.44 93 LEU A C 1
ATOM 745 O O . LEU A 1 93 ? 5.415 9.034 -5.909 1.00 91.44 93 LEU A O 1
ATOM 749 N N . LEU A 1 94 ? 6.496 7.084 -5.744 1.00 88.88 94 LEU A N 1
ATOM 750 C CA . LEU A 1 94 ? 7.650 7.641 -5.033 1.00 88.88 94 LEU A CA 1
ATOM 751 C C . LEU A 1 94 ? 8.579 8.456 -5.944 1.00 88.88 94 LEU A C 1
ATOM 753 O O . LEU A 1 94 ? 9.409 9.207 -5.432 1.00 88.88 94 LEU A O 1
ATOM 757 N N . ALA A 1 95 ? 8.478 8.286 -7.264 1.00 90.00 95 ALA A N 1
ATOM 758 C CA . ALA A 1 95 ? 9.208 9.095 -8.231 1.00 90.00 95 ALA A CA 1
ATOM 759 C C . ALA A 1 95 ? 8.568 10.477 -8.444 1.00 90.00 95 ALA A C 1
ATOM 761 O O . ALA A 1 95 ? 9.216 11.354 -9.012 1.00 90.00 95 ALA A O 1
ATOM 762 N N . GLU A 1 96 ? 7.325 10.684 -7.996 1.00 84.94 96 GLU A N 1
ATOM 763 C CA . GLU A 1 96 ? 6.671 11.990 -8.035 1.00 84.94 96 GLU A CA 1
ATOM 764 C C . GLU A 1 96 ? 7.246 12.941 -6.967 1.00 84.94 96 GLU A C 1
ATOM 766 O O . GLU A 1 96 ? 7.388 12.595 -5.795 1.00 84.94 96 GLU A O 1
ATOM 771 N N . ASP A 1 97 ? 7.510 14.193 -7.353 1.00 73.44 97 ASP A N 1
ATOM 772 C CA . ASP A 1 97 ? 8.121 15.216 -6.484 1.00 73.44 97 ASP A CA 1
ATOM 773 C C . ASP A 1 97 ? 7.152 15.845 -5.461 1.00 73.44 97 ASP A C 1
ATOM 775 O O . ASP A 1 97 ? 7.533 16.728 -4.684 1.00 73.44 97 ASP A O 1
ATOM 779 N N . HIS A 1 98 ? 5.881 15.436 -5.444 1.00 72.69 98 HIS A N 1
ATOM 780 C CA . HIS A 1 98 ? 4.872 16.043 -4.583 1.00 72.69 98 HIS A CA 1
ATOM 781 C C . HIS A 1 98 ? 4.073 15.022 -3.774 1.00 72.69 98 HIS A C 1
ATOM 783 O O . HIS A 1 98 ? 3.513 14.056 -4.284 1.00 72.69 98 HIS A O 1
ATOM 789 N N . PHE A 1 99 ? 3.920 15.305 -2.482 1.00 77.38 99 PHE A N 1
ATOM 790 C CA . PHE A 1 99 ? 2.991 14.588 -1.622 1.00 77.38 99 PHE A CA 1
ATOM 791 C C . PHE A 1 99 ? 2.223 15.577 -0.754 1.00 77.38 99 PHE A C 1
ATOM 793 O O . PHE A 1 99 ? 2.802 16.401 -0.045 1.00 77.38 99 PHE A O 1
ATOM 800 N N . LEU A 1 100 ? 0.897 15.476 -0.790 1.00 74.56 100 LEU A N 1
ATOM 801 C CA . LEU A 1 100 ? 0.008 16.236 0.079 1.00 74.56 100 LEU A CA 1
ATOM 802 C C . LEU A 1 100 ? -0.748 15.272 0.979 1.00 74.56 100 LEU A C 1
ATOM 804 O O . LEU A 1 100 ? -1.583 14.503 0.507 1.00 74.56 100 LEU A O 1
ATOM 808 N N . LEU A 1 101 ? -0.509 15.345 2.287 1.00 77.94 101 LEU A N 1
ATOM 809 C CA . LEU A 1 101 ? -1.225 14.505 3.239 1.00 77.94 101 LEU A CA 1
ATOM 810 C C . LEU A 1 101 ? -2.654 15.028 3.440 1.00 77.94 101 LEU A C 1
ATOM 812 O O . LEU A 1 101 ? -2.897 15.943 4.224 1.00 77.94 101 LEU A O 1
ATOM 816 N N . SER A 1 102 ? -3.608 14.432 2.728 1.00 79.06 102 SER A N 1
ATOM 817 C CA . SER A 1 102 ? -5.038 14.700 2.882 1.00 79.06 102 SER A CA 1
ATOM 818 C C . SER A 1 102 ? -5.854 13.411 2.742 1.00 79.06 102 SER A C 1
ATOM 820 O O . SER A 1 102 ? -5.393 12.480 2.077 1.00 79.06 102 SER A O 1
ATOM 822 N N . PRO A 1 103 ? -7.077 13.335 3.302 1.00 79.31 103 PRO A N 1
ATOM 823 C CA . PRO A 1 103 ? -7.937 12.166 3.125 1.00 79.31 103 PRO A CA 1
ATOM 824 C C . PRO A 1 103 ? -8.181 11.815 1.650 1.00 79.31 103 PRO A C 1
ATOM 826 O O . PRO A 1 103 ? -8.125 10.646 1.279 1.00 79.31 103 PRO A O 1
ATOM 829 N N . SER A 1 104 ? -8.384 12.818 0.791 1.00 83.62 104 SER A N 1
ATOM 830 C CA . SER A 1 104 ? -8.572 12.612 -0.649 1.00 83.62 104 SER A CA 1
ATOM 831 C C . SER A 1 104 ? -7.319 12.051 -1.318 1.00 83.62 104 SER A C 1
ATOM 833 O O . SER A 1 104 ? -7.429 11.140 -2.136 1.00 83.62 104 SER A O 1
ATOM 835 N N . THR A 1 105 ? -6.133 12.540 -0.940 1.00 81.19 105 THR A N 1
ATOM 836 C CA . THR A 1 105 ? -4.860 12.011 -1.452 1.00 81.19 105 THR A CA 1
ATOM 837 C C . THR A 1 105 ? -4.651 10.566 -1.016 1.00 81.19 105 THR A C 1
ATOM 839 O O . THR A 1 105 ? -4.260 9.741 -1.830 1.00 81.19 105 THR A O 1
ATOM 842 N N . LEU A 1 106 ? -4.973 10.223 0.237 1.00 84.31 106 LEU A N 1
ATOM 843 C CA . LEU A 1 106 ? -4.867 8.848 0.735 1.00 84.31 106 LEU A CA 1
ATOM 844 C C . LEU A 1 106 ? -5.776 7.887 -0.044 1.00 84.31 106 LEU A C 1
ATOM 846 O O . LEU A 1 106 ? -5.341 6.798 -0.411 1.00 84.31 106 LEU A O 1
ATOM 850 N N . LEU A 1 107 ? -7.014 8.293 -0.348 1.00 87.69 107 LEU A N 1
ATOM 851 C CA . LEU A 1 107 ? -7.906 7.505 -1.206 1.00 87.69 107 LEU A CA 1
ATOM 852 C C . LEU A 1 107 ? -7.394 7.414 -2.648 1.00 87.69 107 LEU A C 1
ATOM 854 O O . LEU A 1 107 ? -7.543 6.369 -3.277 1.00 87.69 107 LEU A O 1
ATOM 858 N N . GLY A 1 108 ? -6.803 8.491 -3.170 1.00 90.00 108 GLY A N 1
ATOM 859 C CA . GLY A 1 108 ? -6.169 8.516 -4.488 1.00 90.00 108 GLY A CA 1
ATOM 860 C C . GLY A 1 108 ? -5.016 7.521 -4.584 1.00 90.00 108 GLY A C 1
ATOM 861 O O . GLY A 1 108 ? -5.014 6.690 -5.483 1.00 90.00 108 GLY A O 1
ATOM 862 N N . ILE A 1 109 ? -4.114 7.531 -3.601 1.00 88.81 109 ILE A N 1
ATOM 863 C CA . ILE A 1 109 ? -2.998 6.583 -3.497 1.00 88.81 109 ILE A CA 1
ATOM 864 C C . ILE A 1 109 ? -3.520 5.157 -3.367 1.00 88.81 109 ILE A C 1
ATOM 866 O O . ILE A 1 109 ? -3.100 4.284 -4.115 1.00 88.81 109 ILE A O 1
ATOM 870 N N . HIS A 1 110 ? -4.487 4.907 -2.482 1.00 92.56 110 HIS A N 1
ATOM 871 C CA . HIS A 1 110 ? -5.071 3.573 -2.355 1.00 92.56 110 HIS A CA 1
ATOM 872 C C . HIS A 1 110 ? -5.703 3.095 -3.671 1.00 92.56 110 HIS A C 1
ATOM 874 O O . HIS A 1 110 ? -5.633 1.912 -3.996 1.00 92.56 110 HIS A O 1
ATOM 880 N N . ARG A 1 111 ? -6.344 3.990 -4.432 1.00 94.25 111 ARG A N 1
ATOM 881 C CA . ARG A 1 111 ? -6.866 3.647 -5.757 1.00 94.25 111 ARG A CA 1
ATOM 882 C C . ARG A 1 111 ? -5.733 3.310 -6.715 1.00 94.25 111 ARG A C 1
ATOM 884 O O . ARG A 1 111 ? -5.792 2.256 -7.335 1.00 94.25 111 ARG A O 1
ATOM 891 N N . HIS A 1 112 ? -4.724 4.175 -6.802 1.00 94.00 112 HIS A N 1
ATOM 892 C CA . HIS A 1 112 ? -3.560 3.978 -7.664 1.00 94.00 112 HIS A CA 1
ATOM 893 C C . HIS A 1 112 ? -2.927 2.614 -7.420 1.00 94.00 112 HIS A C 1
ATOM 895 O O . HIS A 1 112 ? -2.834 1.819 -8.343 1.00 94.00 112 HIS A O 1
ATOM 901 N N . LEU A 1 113 ? -2.607 2.304 -6.161 1.00 93.12 113 LEU A N 1
ATOM 902 C CA . LEU A 1 113 ? -1.913 1.076 -5.783 1.00 93.12 113 LEU A CA 1
ATOM 903 C C . LEU A 1 113 ? -2.720 -0.194 -6.079 1.00 93.12 113 LEU A C 1
ATOM 905 O O . LEU A 1 113 ? -2.161 -1.149 -6.610 1.00 93.12 113 LEU A O 1
ATOM 909 N N . PHE A 1 114 ? -4.022 -0.209 -5.778 1.00 93.88 114 PHE A N 1
ATOM 910 C CA . PHE A 1 114 ? -4.785 -1.461 -5.666 1.00 93.88 114 PHE A CA 1
ATOM 911 C C . PHE A 1 114 ? -5.904 -1.648 -6.699 1.00 93.88 114 PHE A C 1
ATOM 913 O O . PHE A 1 114 ? -6.670 -2.606 -6.602 1.00 93.88 114 PHE A O 1
ATOM 920 N N . THR A 1 115 ? -6.032 -0.757 -7.688 1.00 92.69 115 THR A N 1
ATOM 921 C CA . THR A 1 115 ? -7.003 -0.954 -8.782 1.00 92.69 115 THR A CA 1
ATOM 922 C C . THR A 1 115 ? -6.694 -2.256 -9.520 1.00 92.69 115 THR A C 1
ATOM 924 O O . THR A 1 115 ? -5.549 -2.468 -9.919 1.00 92.69 115 THR A O 1
ATOM 927 N N . ASP A 1 116 ? -7.709 -3.109 -9.666 1.00 89.25 116 ASP A N 1
ATOM 928 C CA . ASP A 1 116 ? -7.649 -4.439 -10.292 1.00 89.25 116 ASP A CA 1
ATOM 929 C C . ASP A 1 116 ? -6.728 -5.462 -9.594 1.00 89.25 116 ASP A C 1
ATOM 931 O O . ASP A 1 116 ? -6.394 -6.490 -10.175 1.00 89.25 116 ASP A O 1
ATOM 935 N N . VAL A 1 117 ? -6.325 -5.201 -8.343 1.00 90.75 117 VAL A N 1
ATOM 936 C CA . VAL A 1 117 ? -5.491 -6.119 -7.538 1.00 90.75 117 VAL A CA 1
ATOM 937 C C . VAL A 1 117 ? -6.343 -6.968 -6.595 1.00 90.75 117 VAL A C 1
ATOM 939 O O . VAL A 1 117 ? -6.119 -8.167 -6.457 1.00 90.75 117 VAL A O 1
ATOM 942 N N . PHE A 1 118 ? -7.339 -6.356 -5.950 1.00 84.88 118 PHE A N 1
ATOM 943 C CA . PHE A 1 118 ? -8.201 -7.038 -4.985 1.00 84.88 118 PHE A CA 1
ATOM 944 C C . PHE A 1 118 ? -9.566 -7.421 -5.569 1.00 84.88 118 PHE A C 1
ATOM 946 O O . PHE A 1 118 ? -10.031 -6.777 -6.513 1.00 84.88 118 PHE A O 1
ATOM 953 N N . PRO A 1 119 ? -10.249 -8.416 -4.965 1.00 83.00 119 PRO A N 1
ATOM 954 C CA . PRO A 1 119 ? -11.654 -8.700 -5.243 1.00 83.00 119 PRO A CA 1
ATOM 955 C C . PRO A 1 119 ? -12.558 -7.470 -5.059 1.00 83.00 119 PRO A C 1
ATOM 957 O O . PRO A 1 119 ? -12.254 -6.576 -4.262 1.00 83.00 119 PRO A O 1
ATOM 960 N N . GLU A 1 120 ? -13.695 -7.442 -5.763 1.00 83.25 120 GLU A N 1
ATOM 961 C CA . GLU A 1 120 ? -14.627 -6.301 -5.783 1.00 83.25 120 GLU A CA 1
ATOM 962 C C . GLU A 1 120 ? -15.189 -5.934 -4.396 1.00 83.25 120 GLU A C 1
ATOM 964 O O . GLU A 1 120 ? -15.613 -4.798 -4.168 1.00 83.25 120 GLU A O 1
ATOM 969 N N . GLU A 1 121 ? -15.173 -6.870 -3.446 1.00 82.12 121 GLU A N 1
ATOM 970 C CA . GLU A 1 121 ? -15.627 -6.662 -2.073 1.00 82.12 121 GLU A CA 1
ATOM 971 C C . GLU A 1 121 ? -14.704 -5.727 -1.276 1.00 82.12 121 GLU A C 1
ATOM 973 O O . GLU A 1 121 ? -15.130 -5.137 -0.276 1.00 82.12 121 GLU A O 1
ATOM 978 N N . ILE A 1 122 ? -13.445 -5.568 -1.696 1.00 82.75 122 ILE A N 1
ATOM 979 C CA . ILE A 1 122 ? -12.496 -4.660 -1.054 1.00 82.75 122 ILE A CA 1
ATOM 980 C C . ILE A 1 122 ? -12.695 -3.243 -1.617 1.00 82.75 122 ILE A C 1
ATOM 982 O O . ILE A 1 122 ? -12.532 -3.016 -2.816 1.00 82.75 122 ILE A O 1
ATOM 986 N N . PRO A 1 123 ? -13.019 -2.239 -0.776 1.00 86.19 123 PRO A N 1
ATOM 987 C CA . PRO A 1 123 ? -13.352 -0.893 -1.236 1.00 86.19 123 PRO A CA 1
ATOM 988 C C . PRO A 1 123 ? -12.103 -0.106 -1.674 1.00 86.19 123 PRO A C 1
ATOM 990 O O . PRO A 1 123 ? -11.622 0.783 -0.970 1.00 86.19 123 PRO A O 1
ATOM 993 N N . VAL A 1 124 ? -11.583 -0.397 -2.869 1.00 90.12 124 VAL A N 1
ATOM 994 C CA . VAL A 1 124 ? -10.396 0.261 -3.431 1.00 90.12 124 VAL A CA 1
ATOM 995 C C . VAL A 1 124 ? -10.646 1.753 -3.668 1.00 90.12 124 VAL A C 1
ATOM 997 O O . VAL A 1 124 ? -11.553 2.167 -4.395 1.00 90.12 124 VAL A O 1
ATOM 1000 N N . GLY A 1 125 ? -9.829 2.593 -3.026 1.00 89.62 125 GLY A N 1
ATOM 1001 C CA . GLY A 1 125 ? -9.921 4.048 -3.141 1.00 89.62 125 GLY A CA 1
ATOM 1002 C C . GLY A 1 125 ? -11.205 4.630 -2.552 1.00 89.62 125 GLY A C 1
ATOM 1003 O O . GLY A 1 125 ? -11.629 5.721 -2.945 1.00 89.62 125 GLY A O 1
ATOM 1004 N N . LYS A 1 126 ? -11.857 3.899 -1.646 1.00 87.38 126 LYS A N 1
ATOM 1005 C CA . LYS A 1 126 ? -13.047 4.328 -0.913 1.00 87.38 126 LYS A CA 1
ATOM 1006 C C . LYS A 1 126 ? -12.819 4.066 0.568 1.00 87.38 126 LYS A C 1
ATOM 1008 O O . LYS A 1 126 ? -12.083 3.163 0.953 1.00 87.38 126 LYS A O 1
ATOM 1013 N N . PHE A 1 127 ? -13.464 4.851 1.423 1.00 79.56 127 PHE A N 1
ATOM 1014 C CA . PHE A 1 127 ? -13.483 4.477 2.827 1.00 79.56 127 PHE A CA 1
ATOM 1015 C C . PHE A 1 127 ? -14.301 3.203 2.997 1.00 79.56 127 PHE A C 1
ATOM 1017 O O . PHE A 1 127 ? -15.390 3.078 2.432 1.00 79.56 127 PHE A O 1
ATOM 1024 N N . ARG A 1 128 ? -13.793 2.289 3.820 1.00 71.19 128 ARG A N 1
ATOM 1025 C CA . ARG A 1 128 ? -14.533 1.092 4.202 1.00 71.19 128 ARG A CA 1
ATOM 1026 C C . ARG A 1 128 ? -15.885 1.458 4.813 1.00 71.19 128 ARG A C 1
ATOM 1028 O O . ARG A 1 128 ? -15.971 2.358 5.646 1.00 71.19 128 ARG A O 1
ATOM 1035 N N . THR A 1 129 ? -16.918 0.736 4.407 1.00 69.19 129 THR A N 1
ATOM 1036 C CA . THR A 1 129 ? -18.255 0.752 5.022 1.00 69.19 129 THR A CA 1
ATOM 1037 C C . THR A 1 129 ? -18.444 -0.421 5.983 1.00 69.19 129 THR A C 1
ATOM 1039 O O . THR A 1 129 ? -19.385 -0.436 6.768 1.00 69.19 129 THR A O 1
ATOM 1042 N N . VAL A 1 130 ? -17.517 -1.384 5.952 1.00 64.88 130 VAL A N 1
ATOM 1043 C CA . VAL A 1 130 ? -17.521 -2.595 6.775 1.00 64.88 130 VAL A CA 1
ATOM 1044 C C . VAL A 1 130 ? -16.228 -2.725 7.586 1.00 64.88 130 VAL A C 1
ATOM 1046 O O . VAL A 1 130 ? -15.224 -2.039 7.348 1.00 64.88 130 VAL A O 1
ATOM 1049 N N . ASN A 1 131 ? -16.249 -3.595 8.593 1.00 58.53 131 ASN A N 1
ATOM 1050 C CA . ASN A 1 131 ? -15.058 -3.944 9.362 1.00 58.53 131 ASN A CA 1
ATOM 1051 C C . ASN A 1 131 ? -14.218 -4.973 8.606 1.00 58.53 131 ASN A C 1
ATOM 1053 O O . ASN A 1 131 ? -14.712 -6.040 8.262 1.00 58.53 131 ASN A O 1
ATOM 1057 N N . ILE A 1 132 ? -12.944 -4.644 8.390 1.00 60.59 132 ILE A N 1
ATOM 1058 C CA . ILE A 1 132 ? -11.939 -5.553 7.837 1.00 60.59 132 ILE A CA 1
ATOM 1059 C C . ILE A 1 132 ? -11.066 -6.016 9.004 1.00 60.59 132 ILE A C 1
ATOM 1061 O O . ILE A 1 132 ? -10.556 -5.195 9.772 1.00 60.59 132 ILE A O 1
ATOM 1065 N N . THR A 1 133 ? -10.909 -7.326 9.151 1.00 54.44 133 THR A N 1
ATOM 1066 C CA . THR A 1 133 ? -10.007 -7.956 10.122 1.00 54.44 133 THR A CA 1
ATOM 1067 C C . THR A 1 133 ? -8.884 -8.654 9.368 1.00 54.44 133 THR A C 1
ATOM 1069 O O . THR A 1 133 ? -9.146 -9.583 8.611 1.00 54.44 133 THR A O 1
ATOM 1072 N N . LYS A 1 134 ? -7.642 -8.209 9.578 1.00 50.28 134 LYS A N 1
ATOM 1073 C CA . LYS A 1 134 ? -6.433 -8.912 9.125 1.00 50.28 134 LYS A CA 1
ATOM 1074 C C . LYS A 1 134 ? -6.055 -9.940 10.195 1.00 50.28 134 LYS A C 1
ATOM 1076 O O . LYS A 1 134 ? -6.006 -9.587 11.372 1.00 50.28 134 LYS A O 1
ATOM 1081 N N . ASN A 1 135 ? -5.771 -11.180 9.800 1.00 50.25 135 ASN A N 1
ATOM 1082 C CA . ASN A 1 135 ? -5.282 -12.244 10.693 1.00 50.25 135 ASN A CA 1
ATOM 1083 C C . ASN A 1 135 ? -3.763 -12.142 10.934 1.00 50.25 135 ASN A C 1
ATOM 1085 O O . ASN A 1 135 ? -3.074 -13.148 11.079 1.00 50.25 135 ASN A O 1
ATOM 1089 N N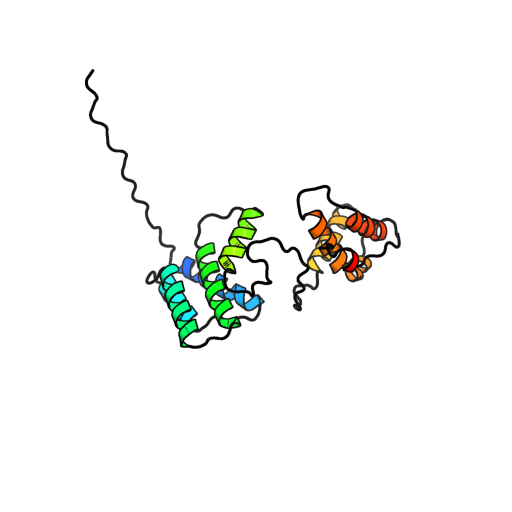 . GLU A 1 136 ? -3.228 -10.925 10.948 1.00 49.06 136 GLU A N 1
ATOM 1090 C CA . GLU A 1 136 ? -1.793 -10.684 11.037 1.00 49.06 136 GLU A CA 1
ATOM 1091 C C . GLU A 1 136 ? -1.440 -10.070 12.382 1.00 49.06 136 GLU A C 1
ATOM 1093 O O . GLU A 1 136 ? -2.169 -9.197 12.866 1.00 49.06 136 GLU A O 1
ATOM 1098 N N . PRO A 1 137 ? -0.281 -10.423 12.954 1.00 48.31 137 PRO A N 1
ATOM 1099 C CA . PRO A 1 137 ? 0.228 -9.799 14.161 1.00 48.31 137 PRO A CA 1
ATOM 1100 C C . PRO A 1 137 ? 0.826 -8.416 13.852 1.00 48.31 137 PRO A C 1
ATOM 1102 O O . PRO A 1 137 ? 1.932 -8.106 14.284 1.00 48.31 137 PRO A O 1
ATOM 1105 N N . VAL A 1 138 ? 0.118 -7.536 13.135 1.00 45.56 138 VAL A N 1
ATOM 1106 C CA . VAL A 1 138 ? 0.478 -6.110 13.124 1.00 45.56 138 VAL A CA 1
ATOM 1107 C C . VAL A 1 138 ? -0.055 -5.510 14.417 1.00 45.56 138 VAL A C 1
ATOM 1109 O O . VAL A 1 138 ? -1.117 -4.891 14.492 1.00 45.56 138 VAL A O 1
ATOM 1112 N N . LEU A 1 139 ? 0.693 -5.807 15.477 1.00 49.09 139 LEU A N 1
ATOM 1113 C CA . LEU A 1 139 ? 0.528 -5.312 16.834 1.00 49.09 139 LEU A CA 1
ATOM 1114 C C . LEU A 1 139 ? -0.845 -5.590 17.467 1.00 49.09 139 LEU A C 1
ATOM 1116 O O . LEU A 1 139 ? -1.103 -4.988 18.484 1.00 49.09 139 LEU A O 1
ATOM 1120 N N . ASN A 1 140 ? -1.749 -6.430 16.934 1.00 54.56 140 ASN A N 1
ATOM 1121 C CA . ASN A 1 140 ? -3.062 -6.760 17.543 1.00 54.56 140 ASN A CA 1
ATOM 1122 C C . ASN A 1 140 ? -3.881 -5.547 18.070 1.00 54.56 140 ASN A C 1
ATOM 1124 O O . ASN A 1 140 ? -4.676 -5.669 18.998 1.00 54.56 140 ASN A O 1
ATOM 1128 N N . GLY A 1 141 ? -3.693 -4.350 17.500 1.00 54.62 141 GLY A N 1
ATOM 1129 C CA . GLY A 1 141 ? -4.273 -3.101 18.019 1.00 54.62 141 GLY A CA 1
ATOM 1130 C C . GLY A 1 141 ? -3.523 -2.457 19.199 1.00 54.62 141 GLY A C 1
ATOM 1131 O O . GLY A 1 141 ? -3.837 -1.321 19.563 1.00 54.62 141 GLY A O 1
ATOM 1132 N N . GLU A 1 142 ? -2.497 -3.107 19.749 1.00 57.84 142 GLU A N 1
ATOM 1133 C CA . GLU A 1 142 ? -1.634 -2.632 20.836 1.00 57.84 142 GLU A CA 1
ATOM 1134 C C . GLU A 1 142 ? -1.038 -1.255 20.547 1.00 57.84 142 GLU A C 1
ATOM 1136 O O . GLU A 1 142 ? -0.899 -0.459 21.464 1.00 57.84 142 GLU A O 1
ATOM 1141 N N . THR A 1 143 ? -0.765 -0.892 19.290 1.00 65.50 143 THR A N 1
ATOM 1142 C CA . THR A 1 143 ? -0.280 0.457 18.947 1.00 65.50 143 THR A CA 1
ATOM 1143 C C . THR A 1 143 ? -1.270 1.535 19.383 1.00 65.50 143 THR A C 1
ATOM 1145 O O . THR A 1 143 ? -0.888 2.504 20.033 1.00 65.50 143 THR A O 1
ATOM 1148 N N . VAL A 1 144 ? -2.558 1.358 19.075 1.00 69.19 144 VAL A N 1
ATOM 1149 C CA . VAL A 1 144 ? -3.609 2.330 19.413 1.00 69.19 144 VAL A CA 1
ATOM 1150 C C . VAL A 1 144 ? -3.817 2.380 20.927 1.00 69.19 144 VAL A C 1
ATOM 1152 O O . VAL A 1 144 ? -3.960 3.468 21.486 1.00 69.19 144 VAL A O 1
ATOM 1155 N N . ALA A 1 145 ? -3.767 1.224 21.597 1.00 73.94 145 ALA A N 1
ATOM 1156 C CA . ALA A 1 145 ? -3.813 1.135 23.054 1.00 73.94 145 ALA A CA 1
ATOM 1157 C C . ALA A 1 145 ? -2.628 1.856 23.713 1.00 73.94 145 ALA A C 1
ATOM 1159 O O . ALA A 1 145 ? -2.820 2.725 24.562 1.00 73.94 145 ALA A O 1
ATOM 1160 N N . VAL A 1 146 ? -1.402 1.549 23.287 1.00 74.94 146 VAL A N 1
ATOM 1161 C CA . VAL A 1 146 ? -0.166 2.136 23.811 1.00 74.94 146 VAL A CA 1
ATOM 1162 C C . VAL A 1 146 ? -0.164 3.648 23.601 1.00 74.94 146 VAL A C 1
ATOM 1164 O O . VAL A 1 146 ? 0.077 4.384 24.557 1.00 74.94 146 VAL A O 1
ATOM 1167 N N . PHE A 1 147 ? -0.502 4.148 22.409 1.00 78.62 147 PHE A N 1
ATOM 1168 C CA . PHE A 1 147 ? -0.598 5.593 22.177 1.00 78.62 147 PHE A CA 1
ATOM 1169 C C . PHE A 1 147 ? -1.699 6.249 23.019 1.00 78.62 147 PHE A C 1
ATOM 1171 O O . PHE A 1 147 ? -1.456 7.307 23.603 1.00 78.62 147 PHE A O 1
ATOM 1178 N N . GLY A 1 148 ? -2.876 5.626 23.134 1.00 78.62 148 GLY A N 1
ATOM 1179 C CA . GLY A 1 148 ? -3.977 6.124 23.962 1.00 78.62 148 GLY A CA 1
ATOM 1180 C C . GLY A 1 148 ? -3.591 6.248 25.437 1.00 78.62 148 GLY A C 1
ATOM 1181 O O . GLY A 1 148 ? -3.772 7.304 26.044 1.00 78.62 148 GLY A O 1
ATOM 1182 N N . ILE A 1 149 ? -2.975 5.208 26.000 1.00 82.75 149 ILE A N 1
ATOM 1183 C CA . ILE A 1 149 ? -2.492 5.189 27.386 1.00 82.75 149 ILE A CA 1
ATOM 1184 C C . ILE A 1 149 ? -1.421 6.257 27.606 1.00 82.75 149 ILE A C 1
ATOM 1186 O O . ILE A 1 149 ? -1.500 7.018 28.571 1.00 82.75 149 ILE A O 1
ATOM 1190 N N . GLN A 1 150 ? -0.430 6.348 26.716 1.00 82.12 150 GLN A N 1
ATOM 1191 C CA . GLN A 1 150 ? 0.653 7.327 26.842 1.00 82.12 150 GLN A CA 1
ATOM 1192 C C . GLN A 1 150 ? 0.130 8.765 26.742 1.00 82.12 150 GLN A C 1
ATOM 1194 O O . GLN A 1 150 ? 0.580 9.635 27.488 1.00 82.12 150 GLN A O 1
ATOM 1199 N N . TYR A 1 151 ? -0.856 9.017 25.878 1.00 83.06 151 TYR A N 1
ATOM 1200 C CA . TYR A 1 151 ? -1.522 10.313 25.783 1.00 83.06 151 TYR A CA 1
ATOM 1201 C C . TYR A 1 151 ? -2.239 10.686 27.088 1.00 83.06 151 TYR A C 1
ATOM 1203 O O . TYR A 1 151 ? -2.022 11.775 27.615 1.00 83.06 151 TYR A O 1
ATOM 1211 N N . LEU A 1 152 ? -3.029 9.774 27.660 1.00 85.06 152 LEU A N 1
ATOM 1212 C CA . LEU A 1 152 ? -3.737 10.016 28.923 1.00 85.06 152 LEU A CA 1
ATOM 1213 C C . LEU A 1 152 ? -2.767 10.214 30.099 1.00 85.06 152 LEU A C 1
ATOM 1215 O O . LEU A 1 152 ? -2.968 11.110 30.918 1.00 85.06 152 LEU A O 1
ATOM 1219 N N . ARG A 1 153 ? -1.664 9.457 30.143 1.00 86.00 153 ARG A N 1
ATOM 1220 C CA . ARG A 1 153 ? -0.583 9.654 31.125 1.00 86.00 153 ARG A CA 1
ATOM 1221 C C . ARG A 1 153 ? 0.084 11.014 30.992 1.00 86.00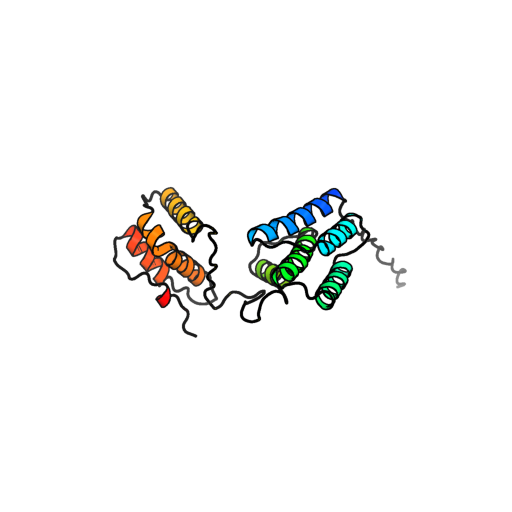 153 ARG A C 1
ATOM 1223 O O . ARG A 1 153 ? 0.342 11.663 32.001 1.00 86.00 153 ARG A O 1
ATOM 1230 N N . LYS A 1 154 ? 0.305 11.489 29.764 1.00 83.44 154 LYS A N 1
ATOM 1231 C CA . LYS A 1 154 ? 0.808 12.848 29.511 1.00 83.44 154 LYS A CA 1
ATOM 1232 C C . LYS A 1 154 ? -0.156 13.928 30.020 1.00 83.44 154 LYS A C 1
ATOM 1234 O O . LYS A 1 154 ? 0.299 15.002 30.398 1.00 83.44 154 LYS A O 1
ATOM 1239 N N . LEU A 1 155 ? -1.459 13.644 30.071 1.00 85.81 155 LEU A N 1
ATOM 1240 C CA . LEU A 1 155 ? -2.471 14.513 30.686 1.00 85.81 155 LEU A CA 1
ATOM 1241 C C . LEU A 1 155 ? -2.551 14.383 32.221 1.00 85.81 155 LEU A C 1
ATOM 1243 O O . LEU A 1 155 ? -3.391 15.030 32.839 1.00 85.81 155 LEU A O 1
ATOM 1247 N N . GLY A 1 156 ? -1.686 13.576 32.844 1.00 88.31 156 GLY A N 1
ATOM 1248 C CA . GLY A 1 156 ? -1.629 13.382 34.295 1.00 88.31 156 GLY A CA 1
ATOM 1249 C C . GLY A 1 156 ? -2.538 12.272 34.829 1.00 88.31 156 GLY A C 1
ATOM 1250 O O . GLY A 1 156 ? -2.692 12.151 36.041 1.00 88.31 156 GLY A O 1
ATOM 1251 N N . LEU A 1 157 ? -3.143 11.456 33.958 1.00 86.56 157 LEU A N 1
ATOM 1252 C CA . LEU A 1 157 ? -3.997 10.341 34.371 1.00 86.56 157 LEU A CA 1
ATOM 1253 C C . LEU A 1 157 ? -3.176 9.062 34.572 1.00 86.56 157 LEU A C 1
ATOM 1255 O O . LEU A 1 157 ? -2.397 8.654 33.709 1.00 86.56 157 LEU A O 1
ATOM 1259 N N . HIS A 1 158 ? -3.394 8.377 35.691 1.00 84.62 158 HIS A N 1
ATOM 1260 C CA . HIS A 1 158 ? -2.792 7.071 35.949 1.00 84.62 158 HIS A CA 1
ATOM 1261 C C . HIS A 1 158 ? -3.644 5.967 35.325 1.00 84.62 158 HIS A C 1
ATOM 1263 O O . HIS A 1 158 ? -4.561 5.449 35.951 1.00 84.62 158 HIS A O 1
ATOM 1269 N N . ILE A 1 159 ? -3.341 5.640 34.070 1.00 85.19 159 ILE A N 1
ATOM 1270 C CA . ILE A 1 159 ? -4.051 4.613 33.303 1.00 85.19 159 ILE A CA 1
ATOM 1271 C C . ILE A 1 159 ? -3.241 3.314 33.267 1.00 85.19 159 ILE A C 1
ATOM 1273 O O . ILE A 1 159 ? -2.053 3.325 32.906 1.00 85.19 159 ILE A O 1
ATOM 1277 N N . ASP A 1 160 ? -3.884 2.204 33.628 1.00 81.06 160 ASP A N 1
ATOM 1278 C CA . ASP A 1 160 ? -3.352 0.853 33.457 1.00 81.06 160 ASP A CA 1
ATOM 1279 C C . ASP A 1 160 ? -3.703 0.263 32.073 1.00 81.06 160 ASP A C 1
ATOM 1281 O O . ASP A 1 160 ? -4.463 0.840 31.296 1.00 81.06 160 ASP A O 1
ATOM 1285 N N . TYR A 1 161 ? -3.083 -0.869 31.731 1.00 80.69 161 TYR A N 1
ATOM 1286 C CA . TYR A 1 161 ? -3.247 -1.512 30.423 1.00 80.69 161 TYR A CA 1
ATOM 1287 C C . TYR A 1 161 ? -4.488 -2.420 30.330 1.00 80.69 161 TYR A C 1
ATOM 1289 O O . TYR A 1 161 ? -4.844 -2.826 29.229 1.00 80.69 161 TYR A O 1
ATOM 1297 N N . SER A 1 162 ? -5.159 -2.739 31.442 1.00 84.44 162 SER A N 1
ATOM 1298 C CA . SER A 1 162 ? -6.162 -3.814 31.525 1.00 84.44 162 SER A CA 1
ATOM 1299 C C . SER A 1 162 ? -7.351 -3.584 30.591 1.00 84.44 162 SER A C 1
ATOM 1301 O O . SER A 1 162 ? -7.562 -4.371 29.669 1.00 84.44 162 SER A O 1
ATOM 1303 N N . LEU A 1 163 ? -8.047 -2.449 30.723 1.00 84.81 163 LEU A N 1
ATOM 1304 C CA . LEU A 1 163 ? -9.220 -2.147 29.898 1.00 84.81 163 LEU A CA 1
ATOM 1305 C C . LEU A 1 163 ? -8.869 -2.050 28.407 1.00 84.81 163 LEU A C 1
ATOM 1307 O O . LEU A 1 163 ? -9.646 -2.457 27.547 1.00 84.81 163 LEU A O 1
ATOM 1311 N N . PHE A 1 164 ? -7.683 -1.524 28.091 1.00 83.62 164 PHE A N 1
ATOM 1312 C CA . PHE A 1 164 ? -7.210 -1.481 26.714 1.00 83.62 164 PHE A CA 1
ATOM 1313 C C . PHE A 1 164 ? -6.911 -2.881 26.183 1.00 83.62 164 PHE A C 1
ATOM 1315 O O . PHE A 1 164 ? -7.335 -3.181 25.077 1.00 83.62 164 PHE A O 1
ATOM 1322 N N . SER A 1 165 ? -6.250 -3.749 26.950 1.00 78.81 165 SER A N 1
ATOM 1323 C CA . SER A 1 165 ? -5.952 -5.122 26.526 1.00 78.81 165 SER A CA 1
ATOM 1324 C C . SER A 1 165 ? -7.206 -5.952 26.251 1.00 78.81 165 SER A C 1
ATOM 1326 O O . SER A 1 165 ? -7.224 -6.735 25.307 1.00 78.81 165 SER A O 1
ATOM 1328 N N . GLU A 1 166 ? -8.272 -5.728 27.022 1.00 84.31 166 GLU A N 1
ATOM 1329 C CA . GLU A 1 166 ? -9.543 -6.441 26.876 1.00 84.31 166 GLU A CA 1
ATOM 1330 C C . GLU A 1 166 ? -10.420 -5.869 25.750 1.00 84.31 166 GLU A C 1
ATOM 1332 O O . GLU A 1 166 ? -11.153 -6.611 25.098 1.00 84.31 166 GLU A O 1
ATOM 1337 N N . HIS A 1 167 ? -10.339 -4.558 25.484 1.00 86.69 167 HIS A N 1
ATOM 1338 C CA . HIS A 1 167 ? -11.281 -3.851 24.603 1.00 86.69 167 HIS A CA 1
ATOM 1339 C C . HIS A 1 167 ? -10.617 -2.999 23.507 1.00 86.69 167 HIS A C 1
ATOM 1341 O O . HIS A 1 167 ? -11.212 -2.038 23.007 1.00 86.69 167 HIS A O 1
ATOM 1347 N N . VAL A 1 168 ? -9.394 -3.339 23.086 1.00 82.75 168 VAL A N 1
ATOM 1348 C CA . VAL A 1 168 ? -8.641 -2.575 22.074 1.00 82.75 168 VAL A CA 1
ATOM 1349 C C . VAL A 1 168 ? -9.377 -2.470 20.735 1.00 82.75 168 VAL A C 1
ATOM 1351 O O . VAL A 1 168 ? -9.391 -1.403 20.116 1.00 82.75 168 VAL A O 1
ATOM 1354 N N . ALA A 1 169 ? -10.030 -3.552 20.301 1.00 80.31 169 ALA A N 1
ATOM 1355 C CA . ALA A 1 169 ? -10.787 -3.588 19.054 1.00 80.31 169 ALA A CA 1
ATOM 1356 C C . ALA A 1 169 ? -11.983 -2.627 19.106 1.00 80.31 169 ALA A C 1
ATOM 1358 O O . ALA A 1 169 ? -12.127 -1.793 18.206 1.00 80.31 169 ALA A O 1
ATOM 1359 N N . PHE A 1 170 ? -12.740 -2.653 20.208 1.00 85.81 170 PHE A N 1
ATOM 1360 C CA . PHE A 1 170 ? -13.844 -1.730 20.465 1.00 85.81 170 PHE A CA 1
ATOM 1361 C C . PHE A 1 170 ? -13.375 -0.277 20.442 1.00 85.81 170 PHE A C 1
ATOM 1363 O O . PHE A 1 170 ? -13.943 0.547 19.727 1.00 85.81 170 PHE A O 1
ATOM 1370 N N . PHE A 1 171 ? -12.305 0.048 21.176 1.00 85.69 171 PHE A N 1
ATOM 1371 C CA . PHE A 1 171 ? -11.772 1.410 21.231 1.00 85.69 171 PHE A CA 1
ATOM 1372 C C . PHE A 1 171 ? -11.340 1.916 19.849 1.00 85.69 171 PHE A C 1
ATOM 1374 O O . PHE A 1 171 ? -11.724 3.012 19.437 1.00 85.69 171 PHE A O 1
ATOM 1381 N N . ARG A 1 172 ? -10.597 1.097 19.094 1.00 80.94 172 ARG A N 1
ATOM 1382 C CA . ARG A 1 172 ? -10.192 1.405 17.716 1.00 80.94 172 ARG A CA 1
ATOM 1383 C C . ARG A 1 172 ? -11.409 1.643 16.824 1.00 80.94 172 ARG A C 1
ATOM 1385 O O . ARG A 1 172 ? -11.445 2.627 16.092 1.00 80.94 172 ARG A O 1
ATOM 1392 N N . ASN A 1 173 ? -12.394 0.754 16.864 1.00 80.12 173 ASN A N 1
ATOM 1393 C CA . ASN A 1 173 ? -13.585 0.838 16.022 1.00 80.12 173 ASN A CA 1
ATOM 1394 C C . ASN A 1 173 ? -14.431 2.075 16.376 1.00 80.12 173 ASN A C 1
ATOM 1396 O O . ASN A 1 173 ? -14.862 2.792 15.475 1.00 80.12 173 ASN A O 1
ATOM 1400 N N . ALA A 1 174 ? -14.579 2.389 17.666 1.00 83.94 174 ALA A N 1
ATOM 1401 C CA . ALA A 1 174 ? -15.238 3.601 18.146 1.00 83.94 174 ALA A CA 1
ATOM 1402 C C . ALA A 1 174 ? -14.515 4.882 17.691 1.00 83.94 174 ALA A C 1
ATOM 1404 O O . ALA A 1 174 ? -15.174 5.852 17.321 1.00 83.94 174 ALA A O 1
ATOM 1405 N N . LEU A 1 175 ? -13.175 4.888 17.659 1.00 80.75 175 LEU A N 1
ATOM 1406 C CA . LEU A 1 175 ? -12.402 5.991 17.078 1.00 80.75 175 LEU A CA 1
ATOM 1407 C C . LEU A 1 175 ? -12.667 6.139 15.577 1.00 80.75 175 LEU A C 1
ATOM 1409 O O . LEU A 1 175 ? -12.879 7.255 15.114 1.00 80.75 175 LEU A O 1
ATOM 1413 N N . VAL A 1 176 ? -12.687 5.043 14.812 1.00 76.88 176 VAL A N 1
ATOM 1414 C CA . VAL A 1 176 ? -12.984 5.120 13.372 1.00 76.88 176 VAL A CA 1
ATOM 1415 C C . VAL A 1 176 ? -14.386 5.672 13.134 1.00 76.88 176 VAL A C 1
ATOM 1417 O O . VAL A 1 176 ? -14.527 6.592 12.336 1.00 76.88 176 VAL A O 1
ATOM 1420 N N . LEU A 1 177 ? -15.397 5.173 13.850 1.00 74.81 177 LEU A N 1
ATOM 1421 C CA . LEU A 1 177 ? -16.774 5.667 13.749 1.00 74.81 177 LEU A CA 1
ATOM 1422 C C . LEU A 1 177 ? -16.882 7.147 14.107 1.00 74.81 177 LEU A C 1
ATOM 1424 O O . LEU A 1 177 ? -17.570 7.892 13.421 1.00 74.81 177 LEU A O 1
ATOM 1428 N N . TYR A 1 178 ? -16.159 7.593 15.135 1.00 76.88 178 TYR A N 1
ATOM 1429 C CA . TYR A 1 178 ? -16.107 9.006 15.491 1.00 76.88 178 TYR A CA 1
ATOM 1430 C C . TYR A 1 178 ? -15.604 9.880 14.332 1.00 76.88 178 TYR A C 1
ATOM 1432 O O . TYR A 1 178 ? -16.111 10.980 14.131 1.00 76.88 178 TYR A O 1
ATOM 1440 N N . TYR A 1 179 ? -14.631 9.406 13.552 1.00 69.06 179 TYR A N 1
ATOM 1441 C CA . TYR A 1 179 ? -14.065 10.154 12.425 1.00 69.06 179 TYR A CA 1
ATOM 1442 C C . TYR A 1 179 ? -14.754 9.887 11.072 1.00 69.06 179 TYR A C 1
ATOM 1444 O O . TYR A 1 179 ? -14.465 10.594 10.105 1.00 69.06 179 TYR A O 1
ATOM 1452 N N . TYR A 1 180 ? -15.666 8.915 10.978 1.00 65.25 180 TYR A N 1
ATOM 1453 C CA . TYR A 1 180 ? -16.365 8.556 9.741 1.00 65.25 180 TYR A CA 1
ATOM 1454 C C . TYR A 1 180 ? -17.651 9.390 9.541 1.00 65.25 180 TYR A C 1
ATOM 1456 O O . TYR A 1 180 ? -18.546 9.364 10.373 1.00 65.25 180 TYR A O 1
ATOM 1464 N N . GLN A 1 181 ? -17.708 10.108 8.409 1.00 53.03 181 GLN A N 1
ATOM 1465 C CA . GLN A 1 181 ? -18.826 10.865 7.801 1.00 53.03 181 GLN A CA 1
ATOM 1466 C C . GLN A 1 181 ? -19.628 11.892 8.643 1.00 53.03 181 GLN A C 1
ATOM 1468 O O . GLN A 1 181 ? -20.504 11.559 9.428 1.00 53.03 181 GLN A O 1
ATOM 1473 N N . GLY A 1 182 ? -19.446 13.176 8.297 1.00 51.22 182 GLY A N 1
ATOM 1474 C CA . GLY A 1 182 ? -20.519 14.074 7.823 1.00 51.22 182 GLY A CA 1
ATOM 1475 C C . GLY A 1 182 ? -21.570 14.629 8.794 1.00 51.22 182 GLY A C 1
ATOM 1476 O O . GLY A 1 182 ? -21.837 15.828 8.746 1.00 51.22 182 GLY A O 1
ATOM 1477 N N . GLU A 1 183 ? -22.169 13.826 9.669 1.00 49.12 183 GLU A N 1
ATOM 1478 C CA . GLU A 1 183 ? -23.324 14.248 10.471 1.00 49.12 183 GLU A CA 1
ATOM 1479 C C . GLU A 1 183 ? -23.230 13.725 11.907 1.00 49.12 183 GLU A C 1
ATOM 1481 O O . GLU A 1 183 ? -22.958 12.555 12.140 1.00 49.12 183 GLU A O 1
ATOM 1486 N N . LYS A 1 184 ? -23.397 14.645 12.872 1.00 49.94 184 LYS A N 1
ATOM 1487 C CA . LYS A 1 184 ? -23.395 14.455 14.339 1.00 49.94 184 LYS A CA 1
ATOM 1488 C C . LYS A 1 184 ? -22.780 13.134 14.825 1.00 49.94 184 LYS A C 1
ATOM 1490 O O . LYS A 1 184 ? -23.479 12.173 15.120 1.00 49.94 184 LYS A O 1
ATOM 1495 N N . GLN A 1 185 ? -21.462 13.182 15.003 1.00 56.28 185 GLN A N 1
ATOM 1496 C CA . GLN A 1 185 ? -20.645 12.128 15.597 1.00 56.28 185 GLN A CA 1
ATOM 1497 C C . GLN A 1 185 ? -21.299 11.544 16.848 1.00 56.28 185 GLN A C 1
ATOM 1499 O O . GLN A 1 185 ? -21.427 12.225 17.875 1.00 56.28 185 GLN A O 1
ATOM 1504 N N . ASP A 1 186 ? -21.659 10.268 16.779 1.00 64.69 186 ASP A N 1
ATOM 1505 C CA . ASP A 1 186 ? -22.142 9.554 17.941 1.00 64.69 186 ASP A CA 1
ATOM 1506 C C . ASP A 1 186 ? -20.965 9.200 18.858 1.00 64.69 186 ASP A C 1
ATOM 1508 O O . ASP A 1 186 ? -20.321 8.153 18.769 1.00 64.69 186 ASP A O 1
ATOM 1512 N N . LYS A 1 187 ? -20.652 10.138 19.756 1.00 79.94 187 LYS A N 1
ATOM 1513 C CA . LYS A 1 187 ? -19.614 9.983 20.780 1.00 79.94 187 LYS A CA 1
ATOM 1514 C C . LYS A 1 187 ? -19.981 8.921 21.817 1.00 79.94 187 LYS A C 1
ATOM 1516 O O . LYS A 1 187 ? -19.172 8.706 22.721 1.00 79.94 187 LYS A O 1
ATOM 1521 N N . GLN A 1 188 ? -21.162 8.290 21.750 1.00 85.50 188 GLN A N 1
ATOM 1522 C CA . GLN A 1 188 ? -21.629 7.378 22.792 1.00 85.50 188 GLN A CA 1
ATOM 1523 C C . GLN A 1 188 ? -20.634 6.254 23.063 1.00 85.50 188 GLN A C 1
ATOM 1525 O O . GLN A 1 188 ? -20.349 5.976 24.221 1.00 85.50 188 GLN A O 1
ATOM 1530 N N . TYR A 1 189 ? -20.021 5.686 22.026 1.00 87.81 189 TYR A N 1
ATOM 1531 C CA . TYR A 1 189 ? -19.127 4.543 22.186 1.00 87.81 189 TYR A CA 1
ATOM 1532 C C . TYR A 1 189 ? -17.791 4.929 22.824 1.00 87.81 189 TYR A C 1
ATOM 1534 O O . TYR A 1 189 ? -17.330 4.266 23.753 1.00 87.81 189 TYR A O 1
ATOM 1542 N N . LEU A 1 190 ? -17.208 6.059 22.408 1.00 89.00 190 LEU A N 1
ATOM 1543 C CA . LEU A 1 190 ? -16.028 6.611 23.080 1.00 89.00 190 LEU A CA 1
ATOM 1544 C C . LEU A 1 190 ? -16.358 7.027 24.519 1.00 89.00 190 LEU A C 1
ATOM 1546 O O . LEU A 1 190 ? -15.571 6.774 25.426 1.00 89.00 190 LEU A O 1
ATOM 1550 N N . LYS A 1 191 ? -17.537 7.613 24.757 1.00 89.62 191 LYS A N 1
ATOM 1551 C CA . LYS A 1 191 ? -17.999 7.980 26.100 1.00 89.62 191 LYS A CA 1
ATOM 1552 C C . LYS A 1 191 ? -18.144 6.749 26.989 1.00 89.62 191 LYS A C 1
ATOM 1554 O O . LYS A 1 191 ? -17.629 6.772 28.095 1.00 89.62 191 LYS A O 1
ATOM 1559 N N . MET A 1 192 ? -18.773 5.676 26.515 1.00 91.12 192 MET A N 1
ATOM 1560 C CA . MET A 1 192 ? -18.893 4.415 27.255 1.00 91.12 192 MET A CA 1
ATOM 1561 C C . MET A 1 192 ? -17.520 3.861 27.639 1.00 91.12 192 MET A C 1
ATOM 1563 O O . MET A 1 192 ? -17.317 3.497 28.796 1.00 91.12 192 MET A O 1
ATOM 1567 N N . PHE A 1 193 ? -16.569 3.870 26.699 1.00 92.19 193 PHE A N 1
ATOM 1568 C CA . PHE A 1 193 ? -15.199 3.432 26.951 1.00 92.19 193 PHE A CA 1
ATOM 1569 C C . PHE A 1 193 ? -14.523 4.270 28.045 1.00 92.19 193 PHE A C 1
ATOM 1571 O O . PHE A 1 193 ? -14.030 3.726 29.031 1.00 92.19 193 PHE A O 1
ATOM 1578 N N . PHE A 1 194 ? -14.541 5.601 27.921 1.00 91.31 194 PHE A N 1
ATOM 1579 C CA . PHE A 1 194 ? -13.913 6.487 28.905 1.00 91.31 194 PHE A CA 1
ATOM 1580 C C . PHE A 1 194 ? -14.639 6.516 30.251 1.00 91.31 194 PHE A C 1
ATOM 1582 O O . PHE A 1 194 ? -14.003 6.739 31.275 1.00 91.31 194 PHE A O 1
ATOM 1589 N N . GLU A 1 195 ? -15.946 6.277 30.292 1.00 92.50 195 GLU A N 1
ATOM 1590 C CA . GLU A 1 195 ? -16.679 6.124 31.547 1.00 92.50 195 GLU A CA 1
ATOM 1591 C C . GLU A 1 195 ? -16.287 4.841 32.285 1.00 92.50 195 GLU A C 1
ATOM 1593 O O . GLU A 1 195 ? -16.167 4.865 33.509 1.00 92.50 195 GLU A O 1
ATOM 1598 N N . ASN A 1 196 ? -16.043 3.742 31.567 1.00 93.31 196 ASN A N 1
ATOM 1599 C CA . ASN A 1 196 ? -15.481 2.540 32.180 1.00 93.31 196 ASN A CA 1
ATOM 1600 C C . ASN A 1 196 ? -14.057 2.820 32.678 1.00 93.31 196 ASN A C 1
ATOM 1602 O O . ASN A 1 196 ? -13.740 2.530 33.827 1.00 93.31 196 ASN A O 1
ATOM 1606 N N . LEU A 1 197 ? -13.237 3.470 31.846 1.00 90.50 197 LEU A N 1
ATOM 1607 C CA . LEU A 1 197 ? -11.829 3.738 32.138 1.00 90.50 197 LEU A CA 1
ATOM 1608 C C . LEU A 1 197 ? -11.608 4.707 33.306 1.00 90.50 197 LEU A C 1
ATOM 1610 O O . LEU A 1 197 ? -10.755 4.471 34.152 1.00 90.50 197 LEU A O 1
ATOM 1614 N N . LEU A 1 198 ? -12.329 5.829 33.325 1.00 89.06 198 LEU A N 1
ATOM 1615 C CA . LEU A 1 198 ? -12.061 6.949 34.234 1.00 89.06 198 LEU A CA 1
ATOM 1616 C C . LEU A 1 198 ? -13.011 6.986 35.429 1.00 89.06 198 LEU A C 1
ATOM 1618 O O . LEU A 1 198 ? -12.663 7.553 36.461 1.00 89.06 198 LEU A O 1
ATOM 1622 N N . LEU A 1 199 ? -14.218 6.433 35.284 1.00 91.00 199 LEU A N 1
ATOM 1623 C CA . LEU A 1 199 ? -15.268 6.500 36.305 1.00 91.00 199 LEU A CA 1
ATOM 1624 C C . LEU A 1 199 ? -15.637 5.120 36.868 1.00 91.00 199 LEU A C 1
ATOM 1626 O O . LEU A 1 199 ? -16.533 5.041 37.706 1.00 91.00 199 LEU A O 1
ATOM 1630 N N . GLY A 1 200 ? -14.994 4.042 36.404 1.00 88.19 200 GLY A N 1
ATOM 1631 C CA . GLY A 1 200 ? -15.274 2.678 36.855 1.00 88.19 200 GLY A CA 1
ATOM 1632 C C . GLY A 1 200 ? -16.683 2.190 36.511 1.00 88.19 200 GLY A C 1
ATOM 1633 O O . GLY A 1 200 ? -17.232 1.343 37.217 1.00 88.19 200 GLY A O 1
ATOM 1634 N N . LYS A 1 201 ? -17.316 2.745 35.467 1.00 93.25 201 LYS A N 1
ATOM 1635 C CA . LYS A 1 201 ? -18.612 2.240 34.997 1.00 93.25 201 LYS A CA 1
ATOM 1636 C C . LYS A 1 201 ? -18.469 0.851 34.370 1.00 93.25 201 LYS A C 1
ATOM 1638 O O . LYS A 1 201 ? -17.385 0.427 33.989 1.00 93.25 201 LYS A O 1
ATOM 1643 N N . GLN A 1 202 ? -19.600 0.162 34.240 1.00 91.50 202 GLN A N 1
ATOM 1644 C CA . GLN A 1 202 ? -19.691 -1.161 33.617 1.00 91.50 202 GLN A CA 1
ATOM 1645 C C . GLN A 1 202 ? -20.566 -1.123 32.360 1.00 91.50 202 GLN A C 1
ATOM 1647 O O . GLN A 1 202 ? -21.508 -1.897 32.208 1.00 91.50 202 GLN A O 1
ATOM 1652 N N . ASN A 1 203 ? -20.294 -0.169 31.466 1.00 92.12 203 ASN A N 1
ATOM 1653 C CA . ASN A 1 203 ? -20.924 -0.152 30.150 1.00 92.12 203 ASN A CA 1
ATOM 1654 C C . ASN A 1 203 ? -20.472 -1.379 29.342 1.00 92.12 203 ASN A C 1
ATOM 1656 O O . ASN A 1 203 ? -19.303 -1.759 29.402 1.00 92.12 203 ASN A O 1
ATOM 1660 N N . VAL A 1 204 ? -21.369 -1.961 28.546 1.00 90.75 204 VAL A N 1
ATOM 1661 C CA . VAL A 1 204 ? -21.040 -3.098 27.672 1.00 90.75 204 VAL A CA 1
ATOM 1662 C C . VAL A 1 204 ? -20.261 -2.606 26.449 1.00 90.75 204 VAL A C 1
ATOM 1664 O O . VAL A 1 204 ? -20.797 -1.859 25.632 1.00 90.75 204 VAL A O 1
ATOM 1667 N N . LEU A 1 205 ? -19.005 -3.035 26.312 1.00 89.69 205 LEU A N 1
ATOM 1668 C CA . LEU A 1 205 ? -18.119 -2.675 25.200 1.00 89.69 205 LEU A CA 1
ATOM 1669 C C . LEU A 1 205 ? -18.080 -3.815 24.166 1.00 89.69 205 LEU A C 1
ATOM 1671 O O . LEU A 1 205 ? -17.168 -4.638 24.172 1.00 89.69 205 LEU A O 1
ATOM 1675 N N . SER A 1 206 ? -19.103 -3.889 23.307 1.00 84.75 206 SER A N 1
ATOM 1676 C CA . SER A 1 206 ? -19.234 -4.930 22.273 1.00 84.75 206 SER A CA 1
ATOM 1677 C C . SER A 1 206 ? -18.982 -4.386 20.867 1.00 84.75 206 SER A C 1
ATOM 1679 O O . SER A 1 206 ? -19.613 -3.413 20.450 1.00 84.75 206 SER A O 1
ATOM 1681 N N . ASP A 1 207 ? -18.106 -5.052 20.111 1.00 74.62 207 ASP A N 1
ATOM 1682 C CA . ASP A 1 207 ? -17.854 -4.751 18.696 1.00 74.62 207 ASP A CA 1
ATOM 1683 C C . ASP A 1 207 ? -19.085 -4.977 17.806 1.00 74.62 207 ASP A C 1
ATOM 1685 O O . ASP A 1 207 ? -19.224 -4.333 16.766 1.00 74.62 207 ASP A O 1
ATOM 1689 N N . GLU A 1 208 ? -20.008 -5.858 18.201 1.00 74.94 208 GLU A N 1
ATOM 1690 C CA . GLU A 1 208 ? -21.264 -6.076 17.472 1.00 74.94 208 GLU A CA 1
ATOM 1691 C C . GLU A 1 208 ? -22.140 -4.823 17.485 1.00 74.94 208 GLU A C 1
ATOM 1693 O O . GLU A 1 208 ? -22.759 -4.492 16.477 1.00 74.94 208 GLU A O 1
ATOM 1698 N N . ALA A 1 209 ? -22.135 -4.084 18.599 1.00 69.62 209 ALA A N 1
ATOM 1699 C CA . ALA A 1 209 ? -22.888 -2.843 18.746 1.00 69.62 209 ALA A CA 1
ATOM 1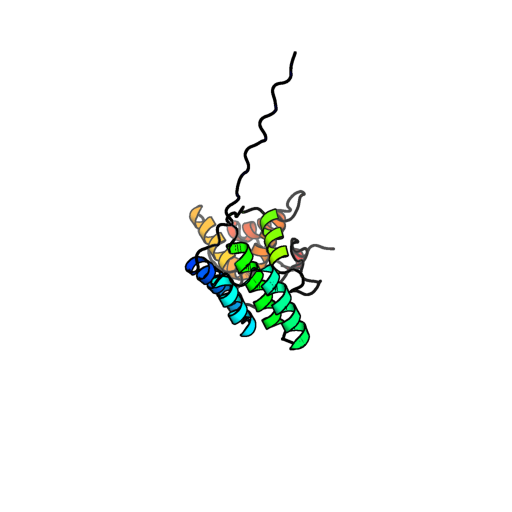700 C C . ALA A 1 209 ? -22.317 -1.686 17.906 1.00 69.62 209 ALA A C 1
ATOM 1702 O O . ALA A 1 209 ? -23.001 -0.679 17.732 1.00 69.62 209 ALA A O 1
ATOM 1703 N N . LEU A 1 210 ? -21.082 -1.826 17.403 1.00 70.75 210 LEU A N 1
ATOM 1704 C CA . LEU A 1 210 ? -20.388 -0.864 16.539 1.00 70.75 210 LEU A CA 1
ATOM 1705 C C . LEU A 1 210 ? -20.554 -1.173 15.044 1.00 70.75 210 LEU A C 1
ATOM 1707 O O . LEU A 1 210 ? -20.078 -0.410 14.202 1.00 70.75 210 LEU A O 1
ATOM 1711 N N . ARG A 1 211 ? -21.186 -2.294 14.677 1.00 66.06 211 ARG A N 1
ATOM 1712 C CA . ARG A 1 211 ? -21.483 -2.588 13.272 1.00 66.06 211 ARG A CA 1
ATOM 1713 C C . ARG A 1 211 ? -22.587 -1.638 12.814 1.00 66.06 211 ARG A C 1
ATOM 1715 O O . ARG A 1 211 ? -23.672 -1.635 13.393 1.00 66.06 211 ARG A O 1
ATOM 1722 N N . MET A 1 212 ? -22.303 -0.824 11.797 1.00 54.06 212 MET A N 1
ATOM 1723 C CA . MET A 1 212 ? -23.331 0.000 11.163 1.00 54.06 212 MET A CA 1
ATOM 1724 C C . MET A 1 212 ? -24.433 -0.940 10.664 1.00 54.06 212 MET A C 1
ATOM 1726 O O . MET A 1 212 ? -24.139 -1.898 9.950 1.00 54.06 212 MET A O 1
ATOM 1730 N N . LYS A 1 213 ? -25.678 -0.718 11.101 1.00 42.66 213 LYS A N 1
ATOM 1731 C CA . LYS A 1 213 ? -26.828 -1.359 10.459 1.00 42.66 213 LYS A CA 1
ATOM 1732 C C . LYS A 1 213 ? -26.918 -0.782 9.049 1.00 42.66 213 LYS A C 1
ATOM 1734 O O . LYS A 1 213 ? -26.864 0.439 8.914 1.00 42.66 213 LYS A O 1
ATOM 1739 N N . GLU A 1 214 ? -26.971 -1.674 8.063 1.00 32.03 214 GLU A N 1
ATOM 1740 C CA . GLU A 1 214 ? -27.192 -1.351 6.647 1.00 32.03 214 GLU A CA 1
ATOM 1741 C C . GLU A 1 214 ? -28.419 -0.455 6.436 1.00 32.03 214 GLU A C 1
ATOM 1743 O O . GLU A 1 214 ? -29.418 -0.624 7.180 1.00 32.03 214 GLU A O 1
#

Organism: NCBI:txid43064

pLDDT: mean 81.18, std 16.17, range [32.03, 98.56]